Protein AF-A0A2N3LMP1-F1 (afdb_monomer)

pLDDT: mean 89.54, std 11.07, range [36.62, 98.0]

Solvent-accessible surface area (backbone atoms only — not comparable to full-atom values): 15960 Å² total; per-residue (Å²): 103,38,32,42,33,46,34,29,34,50,56,97,95,40,80,46,71,27,18,39,37,36,46,94,50,18,28,69,43,77,39,75,67,82,78,96,63,97,54,54,73,45,80,32,73,68,29,37,31,29,43,21,30,42,24,36,42,81,71,81,78,62,88,49,69,68,57,33,52,51,48,45,40,73,64,25,45,65,69,29,34,46,30,37,38,36,51,41,75,49,90,50,81,86,44,50,65,60,43,50,51,52,50,57,59,71,42,60,56,25,58,40,26,34,32,63,29,40,31,33,46,53,90,67,69,40,45,65,54,41,41,50,27,50,77,68,39,31,31,37,36,38,30,37,57,87,62,63,64,66,63,71,72,47,66,56,72,56,42,49,59,36,24,63,95,44,52,43,28,39,29,50,41,77,90,72,72,71,81,62,44,62,61,46,36,53,50,51,41,53,54,33,56,74,71,67,46,57,62,49,69,58,66,79,66,67,70,38,70,59,54,65,77,56,34,29,39,39,22,46,34,66,84,47,68,35,87,49,75,73,31,61,39,30,32,24,31,25,56,54,72,88,69,88,55,92,83,75,77,91,44,83,92,75,47,53,51,41,35,22,31,50,81,65,37,79,36,26,47,55,89,46,71,62,85,44,72,41,67,21,51,78,60,76,37,90,55,39,48,82,64,130

Nearest PDB structures (foldseek):
  4tqt-assembly1_D  TM=6.378E-01  e=4.505E-13  Brucella suis 1330
  1k1d-assembly2_F  TM=6.286E-01  e=1.676E-11  Geobacillus stearothermophilus
  3sfw-assembly1_A  TM=6.004E-01  e=5.912E-12  Brevibacillus agri
  1yny-assembly2_B  TM=5.980E-01  e=1.160E-11  Bacillus sp. AR9
  4kqn-assembly1_A  TM=6.217E-01  e=1.999E-09  Bacillus sp. AR9

Organism: NCBI:txid1707093

Mean predicted aligned error: 5.92 Å

Foldseek 3Di:
DAKEAQAQEAAPLDTDTWMFDDDQLFGADIGNDDPDDPHHYDYQNQWYKFFQFEFEDADDADPDPVSNLVCCLVLGLQLRHQEYEYEFEDEAPVCVVVSVVVVQVSQQFPQHAYAYAYEYELLRLDLVVLLVCLVVLHQAYEYEDDDQVSVVPDPVLSNVVSCPPAAREYEYDYDDDDPVVVVNLVSVCVSCVVSVHHYDSHHGDGSDGDHVVVCQQSQVPPQGRDDDGGHRDWIWIFGDPPCPDPDDGDDSVPTFTQFTAHSNDTQDGRSDGPRGTSNYYHDRRNHGNPDD

Structure (mmCIF, N/CA/C/O backbone):
data_AF-A0A2N3LMP1-F1
#
_entry.id   AF-A0A2N3LMP1-F1
#
loop_
_atom_site.group_PDB
_atom_site.id
_atom_site.type_symbol
_atom_site.label_atom_id
_atom_site.label_alt_id
_atom_site.label_comp_id
_atom_site.label_asym_id
_atom_site.label_entity_id
_atom_site.label_seq_id
_atom_site.pdbx_PDB_ins_code
_atom_site.Cartn_x
_atom_site.Cartn_y
_atom_site.Cartn_z
_atom_site.occupancy
_atom_site.B_iso_or_equiv
_atom_site.auth_seq_id
_atom_site.auth_comp_id
_atom_site.auth_asym_id
_atom_site.auth_atom_id
_atom_site.pdbx_PDB_model_num
ATOM 1 N N . MET A 1 1 ? 14.232 -14.628 -20.908 1.00 89.12 1 MET A N 1
ATOM 2 C CA . MET A 1 1 ? 15.070 -13.866 -19.955 1.00 89.12 1 MET A CA 1
ATOM 3 C C . MET A 1 1 ? 15.624 -12.651 -20.663 1.00 89.12 1 MET A C 1
ATOM 5 O O . MET A 1 1 ? 15.936 -12.758 -21.844 1.00 89.12 1 MET A O 1
ATOM 9 N N . TYR A 1 2 ? 15.761 -11.534 -19.961 1.00 92.75 2 TYR A N 1
ATOM 10 C CA . TYR A 1 2 ? 16.409 -10.328 -20.475 1.00 92.75 2 TYR A CA 1
ATOM 11 C C . TYR A 1 2 ? 17.164 -9.625 -19.347 1.00 92.75 2 TYR A C 1
ATOM 13 O O . TYR A 1 2 ? 16.915 -9.893 -18.170 1.00 92.75 2 TYR A O 1
ATOM 21 N N . ILE A 1 3 ? 18.106 -8.760 -19.707 1.00 93.06 3 ILE A N 1
ATOM 22 C CA . ILE A 1 3 ? 18.902 -7.976 -18.765 1.00 93.06 3 ILE A CA 1
ATOM 23 C C . ILE A 1 3 ? 18.507 -6.510 -18.898 1.00 93.06 3 ILE A C 1
ATOM 25 O O . ILE A 1 3 ? 18.468 -5.967 -20.001 1.00 93.06 3 ILE A O 1
ATOM 29 N N . ILE A 1 4 ? 18.253 -5.873 -17.764 1.00 94.31 4 ILE A N 1
ATOM 30 C CA . ILE A 1 4 ? 18.224 -4.423 -17.628 1.00 94.31 4 ILE A CA 1
ATOM 31 C C . ILE A 1 4 ? 19.632 -3.986 -17.231 1.00 94.31 4 ILE A C 1
ATOM 33 O O . ILE A 1 4 ? 20.140 -4.424 -16.203 1.00 94.31 4 ILE A O 1
ATOM 37 N N . GLU A 1 5 ? 20.276 -3.163 -18.044 1.00 93.62 5 GLU A N 1
ATOM 38 C CA . GLU A 1 5 ? 21.631 -2.669 -17.815 1.00 93.62 5 GLU A CA 1
ATOM 39 C C . GLU A 1 5 ? 21.617 -1.206 -17.392 1.00 93.62 5 GLU A C 1
ATOM 41 O O . GLU A 1 5 ? 20.805 -0.421 -17.886 1.00 93.62 5 GLU A O 1
ATOM 46 N N . LYS A 1 6 ? 22.564 -0.844 -16.517 1.00 92.06 6 LYS A N 1
ATOM 47 C CA . LYS A 1 6 ? 22.774 0.535 -16.047 1.00 92.06 6 LYS A CA 1
ATOM 48 C C . LYS A 1 6 ? 21.491 1.183 -15.505 1.00 92.06 6 LYS A C 1
ATOM 50 O O . LYS A 1 6 ? 21.249 2.363 -15.730 1.00 92.06 6 LYS A O 1
ATOM 55 N N . ALA A 1 7 ? 20.663 0.412 -14.804 1.00 92.69 7 ALA A N 1
ATOM 56 C CA . ALA A 1 7 ? 19.479 0.939 -14.141 1.00 92.69 7 ALA A CA 1
ATOM 57 C C . ALA A 1 7 ? 19.912 1.787 -12.943 1.00 92.69 7 ALA A C 1
ATOM 59 O O . ALA A 1 7 ? 20.515 1.249 -12.013 1.00 92.69 7 ALA A O 1
ATOM 60 N N . ASN A 1 8 ? 19.607 3.086 -12.963 1.00 92.62 8 ASN A N 1
ATOM 61 C CA . ASN A 1 8 ? 19.789 3.973 -11.814 1.00 92.62 8 ASN A CA 1
ATOM 62 C C . ASN A 1 8 ? 18.583 3.800 -10.886 1.00 92.62 8 ASN A C 1
ATOM 64 O O . ASN A 1 8 ? 17.532 4.386 -11.129 1.00 92.62 8 ASN A O 1
ATOM 68 N N . ILE A 1 9 ? 18.689 2.922 -9.890 1.00 90.88 9 ILE A N 1
ATOM 69 C CA . ILE A 1 9 ? 17.582 2.619 -8.981 1.00 90.88 9 ILE A CA 1
ATOM 70 C C . ILE A 1 9 ? 17.571 3.638 -7.848 1.00 90.88 9 ILE A C 1
ATOM 72 O O . ILE A 1 9 ? 18.555 3.741 -7.122 1.00 90.88 9 ILE A O 1
ATOM 76 N N . GLU A 1 10 ? 16.447 4.325 -7.674 1.00 87.44 10 GLU A N 1
ATOM 77 C CA . GLU A 1 10 ? 16.175 5.208 -6.541 1.00 87.44 10 GLU A CA 1
ATOM 78 C C . GLU A 1 10 ? 15.258 4.479 -5.548 1.00 87.44 10 GLU A C 1
ATOM 80 O O . GLU A 1 10 ? 14.113 4.130 -5.865 1.00 87.44 10 GLU A O 1
ATOM 85 N N . MET A 1 11 ? 15.754 4.225 -4.337 1.00 77.62 11 MET A N 1
ATOM 86 C CA . MET A 1 11 ? 14.966 3.620 -3.261 1.00 77.62 11 MET A CA 1
ATOM 87 C C . MET A 1 11 ? 15.421 4.148 -1.899 1.00 77.62 11 MET A C 1
ATOM 89 O O . MET A 1 11 ? 16.610 4.161 -1.605 1.00 77.62 11 MET A O 1
ATOM 93 N N . GLU A 1 12 ? 14.472 4.569 -1.056 1.00 73.31 12 GLU A N 1
ATOM 94 C CA . GLU A 1 12 ? 14.752 5.138 0.278 1.00 73.31 12 GLU A CA 1
ATOM 95 C C . GLU A 1 12 ? 15.774 6.301 0.255 1.00 73.31 12 GLU A C 1
ATOM 97 O O . GLU A 1 12 ? 16.589 6.432 1.164 1.00 73.31 12 GLU A O 1
ATOM 102 N N . ASN A 1 13 ? 15.703 7.166 -0.767 1.00 71.81 13 ASN A N 1
ATOM 103 C CA . ASN A 1 13 ? 16.619 8.294 -1.007 1.00 71.81 13 ASN A CA 1
ATOM 104 C C . ASN A 1 13 ? 18.078 7.880 -1.286 1.00 71.81 13 ASN A C 1
ATOM 106 O O . ASN A 1 13 ? 19.005 8.653 -1.034 1.00 71.81 13 ASN A O 1
ATOM 110 N N . MET A 1 14 ? 18.293 6.648 -1.752 1.00 77.75 14 MET A N 1
ATOM 111 C CA . MET A 1 14 ? 19.583 6.169 -2.236 1.00 77.75 14 MET A CA 1
ATOM 112 C C . MET A 1 14 ? 19.492 5.860 -3.730 1.00 77.75 14 MET A C 1
ATOM 114 O O . MET A 1 14 ? 18.661 5.047 -4.145 1.00 77.75 14 MET A O 1
ATOM 118 N N . GLU A 1 15 ? 20.398 6.452 -4.509 1.00 83.44 15 GLU A N 1
ATOM 119 C CA . GLU A 1 15 ? 20.587 6.146 -5.927 1.00 83.44 15 GLU A CA 1
ATOM 120 C C . GLU A 1 15 ? 21.687 5.080 -6.067 1.00 83.44 15 GLU A C 1
ATOM 122 O O . GLU A 1 15 ? 22.814 5.257 -5.594 1.00 83.44 15 GLU A O 1
ATOM 127 N N . LYS A 1 16 ? 21.380 3.953 -6.716 1.00 89.81 16 LYS A N 1
ATOM 128 C CA . LYS A 1 16 ? 22.368 2.919 -7.052 1.00 89.81 16 LYS A CA 1
ATOM 129 C C . LYS A 1 16 ? 22.230 2.492 -8.504 1.00 89.81 16 LYS A C 1
ATOM 131 O O . LYS A 1 16 ? 21.200 1.954 -8.906 1.00 89.81 16 LYS A O 1
ATOM 136 N N . THR A 1 17 ? 23.308 2.622 -9.270 1.00 92.62 17 THR A N 1
ATOM 137 C CA . THR A 1 17 ? 23.379 2.058 -10.620 1.00 92.62 17 THR A CA 1
ATOM 138 C C . THR A 1 17 ? 23.712 0.569 -10.561 1.00 92.62 17 THR A C 1
ATOM 140 O O . THR A 1 17 ? 24.700 0.162 -9.951 1.00 92.62 17 THR A O 1
ATOM 143 N N . THR A 1 18 ? 22.895 -0.268 -11.196 1.00 94.12 18 THR A N 1
ATOM 144 C CA . THR A 1 18 ? 23.110 -1.720 -11.235 1.00 94.12 18 THR A CA 1
ATOM 145 C C . THR A 1 18 ? 22.533 -2.350 -12.504 1.00 94.12 18 THR A C 1
ATOM 147 O O . THR A 1 18 ? 21.918 -1.679 -13.332 1.00 94.12 18 THR A O 1
ATOM 150 N N . SER A 1 19 ? 22.740 -3.652 -12.677 1.00 94.06 19 SER A N 1
ATOM 151 C CA . SER A 1 19 ? 22.130 -4.460 -13.729 1.00 94.06 19 SER A CA 1
ATOM 152 C C . SER A 1 19 ? 21.226 -5.531 -13.116 1.00 94.06 19 SER A C 1
ATOM 154 O O . SER A 1 19 ? 21.561 -6.159 -12.109 1.00 94.06 19 SER A O 1
ATOM 156 N N . ILE A 1 20 ? 20.081 -5.781 -13.749 1.00 94.62 20 ILE A N 1
ATOM 157 C CA . ILE A 1 20 ? 19.034 -6.679 -13.252 1.00 94.62 20 ILE A CA 1
ATOM 158 C C . ILE A 1 20 ? 18.753 -7.757 -14.300 1.00 94.62 20 ILE A C 1
ATOM 160 O O . ILE A 1 20 ? 18.409 -7.450 -15.439 1.00 94.62 20 ILE A O 1
ATOM 164 N N . LEU A 1 21 ? 18.873 -9.031 -13.926 1.00 94.31 21 LEU A N 1
ATOM 165 C CA . LEU A 1 21 ? 18.477 -10.157 -14.774 1.00 94.31 21 LEU A CA 1
ATOM 166 C C . LEU A 1 21 ? 17.036 -10.554 -14.457 1.00 94.31 21 LEU A C 1
ATOM 168 O O . LEU A 1 21 ? 16.730 -10.928 -13.323 1.00 94.31 21 LEU A O 1
ATOM 172 N N . ILE A 1 22 ? 16.173 -10.524 -15.470 1.00 93.69 22 ILE A N 1
ATOM 173 C CA . ILE A 1 22 ? 14.754 -10.854 -15.351 1.00 93.69 22 ILE A CA 1
ATOM 174 C C . ILE A 1 22 ? 14.465 -12.226 -15.963 1.00 93.69 22 ILE A C 1
ATOM 176 O O . ILE A 1 22 ? 14.835 -12.525 -17.109 1.00 93.69 22 ILE A O 1
ATOM 180 N N . LYS A 1 23 ? 13.758 -13.058 -15.197 1.00 92.56 23 LYS A N 1
ATOM 181 C CA . LYS A 1 23 ? 13.270 -14.381 -15.597 1.00 92.56 23 LYS A CA 1
ATOM 182 C C . LYS A 1 23 ? 11.821 -14.529 -15.139 1.00 92.56 23 LYS A C 1
ATOM 184 O O . LYS A 1 23 ? 11.545 -14.312 -13.968 1.00 92.56 23 LYS A O 1
ATOM 189 N N . ASP A 1 24 ? 10.922 -14.902 -16.049 1.00 90.56 24 ASP A N 1
ATOM 190 C CA . ASP A 1 24 ? 9.514 -15.212 -15.746 1.00 90.56 24 ASP A CA 1
ATOM 191 C C . ASP A 1 24 ? 8.819 -14.112 -14.914 1.00 90.56 24 ASP A C 1
ATOM 193 O O . ASP A 1 24 ? 8.231 -14.376 -13.869 1.00 90.56 24 ASP A O 1
ATOM 197 N N . ASN A 1 25 ? 8.957 -12.853 -15.357 1.00 89.69 25 ASN A N 1
ATOM 198 C CA . ASN A 1 25 ? 8.469 -11.639 -14.680 1.00 89.69 25 ASN A CA 1
ATOM 199 C C . ASN A 1 25 ? 8.990 -11.425 -13.249 1.00 89.69 25 ASN A C 1
ATOM 201 O O . ASN A 1 25 ? 8.406 -10.664 -12.480 1.00 89.69 25 ASN A O 1
ATOM 205 N N . LYS A 1 26 ? 10.113 -12.048 -12.886 1.00 92.56 26 LYS A N 1
ATOM 206 C CA . LYS A 1 26 ? 10.754 -11.881 -11.582 1.00 92.56 26 LYS A CA 1
ATOM 207 C C . LYS A 1 26 ? 12.203 -11.453 -11.708 1.00 92.56 26 LYS A C 1
ATOM 209 O O . LYS A 1 26 ? 12.903 -11.810 -12.662 1.00 92.56 26 LYS A O 1
ATOM 214 N N . ILE A 1 27 ? 12.666 -10.724 -10.701 1.00 93.50 27 ILE A N 1
ATOM 215 C CA . ILE A 1 27 ? 14.075 -10.378 -10.550 1.00 93.50 27 ILE A CA 1
ATOM 216 C C . ILE A 1 27 ? 14.833 -11.636 -10.137 1.00 93.50 27 ILE A C 1
ATOM 218 O O . ILE A 1 27 ? 14.702 -12.122 -9.019 1.00 93.50 27 ILE A O 1
ATOM 222 N N . TYR A 1 28 ? 15.633 -12.184 -11.046 1.00 93.69 28 TYR A N 1
ATOM 223 C CA . TYR A 1 28 ? 16.412 -13.391 -10.786 1.00 93.69 28 TYR A CA 1
ATOM 224 C C . TYR A 1 28 ? 17.746 -13.075 -10.104 1.00 93.69 28 TYR A C 1
ATOM 226 O O . TYR A 1 28 ? 18.210 -13.827 -9.252 1.00 93.69 28 TYR A O 1
ATOM 234 N N . SER A 1 29 ? 18.391 -11.969 -10.484 1.00 92.94 29 SER A N 1
ATOM 235 C CA . SER A 1 29 ? 19.674 -11.554 -9.913 1.00 92.94 29 SER A CA 1
ATOM 236 C C . SER A 1 29 ? 19.912 -10.061 -10.130 1.00 92.94 29 SER A C 1
ATOM 238 O O . SER A 1 29 ? 19.498 -9.516 -11.153 1.00 92.94 29 SER A O 1
ATOM 240 N N . ILE A 1 30 ? 20.615 -9.430 -9.188 1.00 93.00 30 ILE A N 1
ATOM 241 C CA . ILE A 1 30 ? 21.076 -8.040 -9.257 1.00 93.00 30 ILE A CA 1
ATOM 242 C C . ILE A 1 30 ? 22.598 -8.053 -9.116 1.00 93.00 30 ILE A C 1
ATOM 244 O O . ILE A 1 30 ? 23.122 -8.655 -8.177 1.00 93.00 30 ILE A O 1
ATOM 248 N N . LYS A 1 31 ? 23.304 -7.436 -10.065 1.00 92.31 31 LYS A N 1
ATOM 249 C CA . LYS A 1 31 ? 24.772 -7.343 -10.109 1.00 92.31 31 LYS A CA 1
ATOM 250 C C . LYS A 1 31 ? 25.172 -6.039 -10.775 1.00 92.31 31 LYS A C 1
ATOM 252 O O . LYS A 1 31 ? 24.441 -5.553 -11.625 1.00 92.31 31 LYS A O 1
ATOM 257 N N . ASP A 1 32 ? 26.361 -5.520 -10.493 1.00 90.12 32 ASP A N 1
ATOM 258 C CA . ASP A 1 32 ? 26.830 -4.291 -11.150 1.00 90.12 32 ASP A CA 1
ATOM 259 C C . ASP A 1 32 ? 26.912 -4.461 -12.677 1.00 90.12 32 ASP A C 1
ATOM 261 O O . ASP A 1 32 ? 26.509 -3.580 -13.436 1.00 90.12 32 ASP A O 1
ATOM 265 N N . SER A 1 33 ? 27.324 -5.646 -13.142 1.00 88.19 33 SER A N 1
ATOM 266 C CA . SER A 1 33 ? 27.271 -6.027 -14.555 1.00 88.19 33 SER A CA 1
ATOM 267 C C . SER A 1 33 ? 27.128 -7.541 -14.754 1.00 88.19 33 SER A C 1
ATOM 269 O O . SER A 1 33 ? 27.440 -8.346 -13.870 1.00 88.19 33 SER A O 1
ATOM 271 N N . PHE A 1 34 ? 26.660 -7.943 -15.941 1.00 86.81 34 PHE A N 1
ATOM 272 C CA . PHE A 1 34 ? 26.610 -9.340 -16.378 1.00 86.81 34 PHE A CA 1
ATOM 273 C C . PHE A 1 34 ? 27.559 -9.573 -17.563 1.00 86.81 34 PHE A C 1
ATOM 275 O O . PHE A 1 34 ? 27.367 -9.035 -18.660 1.00 86.81 34 PHE A O 1
ATOM 282 N N . MET A 1 35 ? 28.565 -10.429 -17.358 1.00 81.38 35 MET A N 1
ATOM 283 C CA . MET A 1 35 ? 29.501 -10.857 -18.404 1.00 81.38 35 MET A CA 1
ATOM 284 C C . MET A 1 35 ? 28.802 -11.716 -19.472 1.00 81.38 35 MET A C 1
ATOM 286 O O . MET A 1 35 ? 27.852 -12.428 -19.158 1.00 81.38 35 MET A O 1
ATOM 290 N N . ARG A 1 36 ? 29.283 -11.614 -20.724 1.00 64.44 36 ARG A N 1
ATOM 291 C CA . ARG A 1 36 ? 28.979 -12.444 -21.918 1.00 64.44 36 ARG A CA 1
ATOM 292 C C . ARG A 1 36 ? 27.829 -13.454 -21.758 1.00 64.44 36 ARG A C 1
ATOM 294 O O . ARG A 1 36 ? 28.056 -14.649 -21.622 1.00 64.44 36 ARG A O 1
ATOM 301 N N . ASN A 1 37 ? 26.602 -12.955 -21.873 1.00 63.34 37 ASN A N 1
ATOM 302 C CA . ASN A 1 37 ? 25.396 -13.768 -22.004 1.00 63.34 37 ASN A CA 1
ATOM 303 C C . ASN A 1 37 ? 24.625 -13.314 -23.250 1.00 63.34 37 ASN A C 1
ATOM 305 O O . ASN A 1 37 ? 24.422 -12.109 -23.412 1.00 63.34 37 ASN A O 1
ATOM 309 N N . ASN A 1 38 ? 24.150 -14.263 -24.067 1.00 78.75 38 ASN A N 1
ATOM 310 C CA . ASN A 1 38 ? 23.339 -14.047 -25.282 1.00 78.75 38 ASN A CA 1
ATOM 311 C C . ASN A 1 38 ? 21.894 -13.579 -24.985 1.00 78.75 38 ASN A C 1
ATOM 313 O O . ASN A 1 38 ? 20.980 -13.826 -25.768 1.00 78.75 38 ASN A O 1
ATOM 317 N N . TYR A 1 39 ? 21.651 -12.956 -23.830 1.00 87.56 39 TYR A N 1
ATOM 318 C CA . TYR A 1 39 ? 20.330 -12.444 -23.473 1.00 87.56 39 TYR A CA 1
ATOM 319 C C . TYR A 1 39 ? 20.099 -11.068 -24.094 1.00 87.56 39 TYR A C 1
ATOM 321 O O . TYR A 1 39 ? 21.035 -10.283 -24.234 1.00 87.56 39 TYR A O 1
ATOM 329 N N . VAL A 1 40 ? 18.837 -10.767 -24.409 1.00 90.38 40 VAL A N 1
ATOM 330 C CA . VAL A 1 40 ? 18.404 -9.424 -24.816 1.00 90.38 40 VAL A CA 1
ATOM 331 C C . VAL A 1 40 ? 18.731 -8.433 -23.699 1.00 90.38 40 VAL A C 1
ATOM 333 O O . VAL A 1 40 ? 18.490 -8.727 -22.524 1.00 90.38 40 VAL A O 1
ATOM 336 N N . ARG A 1 41 ? 19.289 -7.277 -24.065 1.00 91.06 41 ARG A N 1
ATOM 337 C CA . ARG A 1 41 ? 19.723 -6.226 -23.138 1.00 91.06 41 ARG A CA 1
ATOM 338 C C . ARG A 1 41 ? 18.938 -4.948 -23.394 1.00 91.06 41 ARG A C 1
ATOM 340 O O . ARG A 1 41 ? 18.743 -4.563 -24.543 1.00 91.06 41 ARG A O 1
ATOM 347 N N . MET A 1 42 ? 18.515 -4.299 -22.320 1.00 92.50 42 MET A N 1
ATOM 348 C CA . MET A 1 42 ? 17.874 -2.991 -22.334 1.00 92.50 42 MET A CA 1
ATOM 349 C C . MET A 1 42 ? 18.716 -2.045 -21.483 1.00 92.50 42 MET A C 1
ATOM 351 O O . MET A 1 42 ? 18.882 -2.288 -20.292 1.00 92.50 42 MET A O 1
ATOM 355 N N . ASN A 1 43 ? 19.244 -0.984 -22.086 1.00 93.25 43 ASN A N 1
ATOM 356 C CA . ASN A 1 43 ? 20.029 0.025 -21.379 1.00 93.25 43 ASN A CA 1
ATOM 357 C C . ASN A 1 43 ? 19.106 1.124 -20.835 1.00 93.25 43 ASN A C 1
ATOM 359 O O . ASN A 1 43 ? 18.353 1.716 -21.605 1.00 93.25 43 ASN A O 1
ATOM 363 N N . LEU A 1 44 ? 19.183 1.393 -19.529 1.00 94.38 44 LEU A N 1
ATOM 364 C CA . LEU A 1 44 ? 18.389 2.413 -18.842 1.00 94.38 44 LEU A CA 1
ATOM 365 C C . LEU A 1 44 ? 19.235 3.541 -18.227 1.00 94.38 44 LEU A C 1
ATOM 367 O O . LEU A 1 44 ? 18.785 4.189 -17.286 1.00 94.38 44 LEU A O 1
ATOM 371 N N . SER A 1 45 ? 20.433 3.806 -18.764 1.00 92.25 45 SER A N 1
ATOM 372 C CA . SER A 1 45 ? 21.335 4.853 -18.253 1.00 92.25 45 SER A CA 1
ATOM 373 C C . SER A 1 45 ? 20.700 6.244 -18.170 1.00 92.25 45 SER A C 1
ATOM 375 O O . SER A 1 45 ? 21.031 7.000 -17.258 1.00 92.25 45 SER A O 1
ATOM 377 N N . GLU A 1 46 ? 19.766 6.543 -19.075 1.00 91.56 46 GLU A N 1
ATOM 378 C CA . GLU A 1 46 ? 19.068 7.835 -19.187 1.00 91.56 46 GLU A CA 1
ATOM 379 C C . GLU A 1 46 ? 17.822 7.947 -18.294 1.00 91.56 46 GLU A C 1
ATOM 381 O O . GLU A 1 46 ? 17.098 8.942 -18.344 1.00 91.56 46 GLU A O 1
ATOM 386 N N . TYR A 1 47 ? 17.540 6.924 -17.485 1.00 92.69 47 TYR A N 1
ATOM 387 C CA . TYR A 1 47 ? 16.343 6.871 -16.656 1.00 92.69 47 TYR A CA 1
ATOM 388 C C . TYR A 1 47 ? 16.682 6.682 -15.182 1.00 92.69 47 TYR A C 1
ATOM 390 O O . TYR A 1 47 ? 17.669 6.036 -14.822 1.00 92.69 47 TYR A O 1
ATOM 398 N N . ILE A 1 48 ? 15.808 7.212 -14.333 1.00 92.75 48 ILE A N 1
ATOM 399 C CA . ILE A 1 48 ? 15.719 6.854 -12.919 1.00 92.75 48 ILE A CA 1
ATOM 400 C C . ILE A 1 48 ? 14.637 5.784 -12.793 1.00 92.75 48 ILE A C 1
ATOM 402 O O . ILE A 1 48 ? 13.504 5.975 -13.238 1.00 92.75 48 ILE A O 1
ATOM 406 N N . MET A 1 49 ? 14.994 4.646 -12.212 1.00 94.06 49 MET A N 1
ATOM 407 C CA . MET A 1 49 ? 14.100 3.526 -11.961 1.00 94.06 49 MET A CA 1
ATOM 408 C C . MET A 1 49 ? 13.626 3.555 -10.510 1.00 94.06 49 MET A C 1
ATOM 410 O O . MET A 1 49 ? 14.438 3.546 -9.590 1.00 94.06 49 MET A O 1
ATOM 414 N N . THR A 1 50 ? 12.315 3.496 -10.296 1.00 93.75 50 THR A N 1
ATOM 415 C CA . THR A 1 50 ? 11.725 3.287 -8.963 1.00 93.75 50 THR A CA 1
ATOM 416 C C . THR A 1 50 ? 10.824 2.059 -8.993 1.00 93.75 50 THR A C 1
ATOM 418 O O . THR A 1 50 ? 10.319 1.710 -10.061 1.00 93.75 50 THR A O 1
ATOM 421 N N . PRO A 1 51 ? 10.528 1.414 -7.855 1.00 94.00 51 PRO A N 1
ATOM 422 C CA . PRO A 1 51 ? 9.364 0.537 -7.778 1.00 94.00 51 PRO A CA 1
ATOM 423 C C . PRO A 1 51 ? 8.088 1.294 -8.193 1.00 94.00 51 PRO A C 1
ATOM 425 O O . PRO A 1 51 ? 8.018 2.518 -8.044 1.00 94.00 51 PRO A O 1
ATOM 428 N N . THR A 1 52 ? 7.062 0.591 -8.684 1.00 94.88 52 THR A N 1
ATOM 429 C CA . THR A 1 52 ? 5.739 1.219 -8.868 1.00 94.88 52 THR A CA 1
ATOM 430 C C . THR A 1 52 ? 5.203 1.727 -7.534 1.00 94.88 52 THR A C 1
ATOM 432 O O . THR A 1 52 ? 5.334 1.042 -6.513 1.00 94.88 52 THR A O 1
ATOM 435 N N . HIS A 1 53 ? 4.527 2.872 -7.548 1.00 95.31 53 HIS A N 1
ATOM 436 C CA . HIS A 1 53 ? 4.018 3.481 -6.325 1.00 95.31 53 HIS A CA 1
ATOM 437 C C . HIS A 1 53 ? 2.847 2.704 -5.737 1.00 95.31 53 HIS A C 1
ATOM 439 O O . HIS A 1 53 ? 2.038 2.106 -6.456 1.00 95.31 53 HIS A O 1
ATOM 445 N N . VAL A 1 54 ? 2.751 2.776 -4.411 1.00 96.31 54 VAL A N 1
ATOM 446 C CA . VAL A 1 54 ? 1.577 2.372 -3.640 1.00 96.31 54 VAL A CA 1
ATOM 447 C C . VAL A 1 54 ? 0.939 3.641 -3.088 1.00 96.31 54 VAL A C 1
ATOM 449 O O . VAL A 1 54 ? 1.609 4.378 -2.368 1.00 96.31 54 VAL A O 1
ATOM 452 N N . MET A 1 55 ? -0.325 3.912 -3.410 1.00 96.94 55 MET A N 1
ATOM 453 C CA . MET A 1 55 ? -1.025 5.123 -2.954 1.00 96.94 55 MET A CA 1
ATOM 454 C C . MET A 1 55 ? -2.251 4.793 -2.106 1.00 96.94 55 MET A C 1
ATOM 456 O O . MET A 1 55 ? -2.868 3.745 -2.278 1.00 96.94 55 MET A O 1
ATOM 460 N N . LEU A 1 56 ? -2.623 5.702 -1.206 1.00 96.81 56 LEU A N 1
ATOM 461 C CA . LEU A 1 56 ? -3.894 5.637 -0.486 1.00 96.81 56 LEU A CA 1
ATOM 462 C C . LEU A 1 56 ? -4.995 6.330 -1.289 1.00 96.81 56 LEU A C 1
ATOM 464 O O . LEU A 1 56 ? -4.801 7.445 -1.769 1.00 96.81 56 LEU A O 1
ATOM 468 N N . ASP A 1 57 ? -6.157 5.696 -1.370 1.00 95.75 57 ASP A N 1
ATOM 469 C CA . ASP A 1 57 ? -7.385 6.307 -1.857 1.00 95.75 57 ASP A CA 1
ATOM 470 C C . ASP A 1 57 ? -8.549 5.913 -0.947 1.00 95.75 57 ASP A C 1
ATOM 472 O O . ASP A 1 57 ? -8.940 4.749 -0.897 1.00 95.75 57 ASP A O 1
ATOM 476 N N . LEU A 1 58 ? -9.092 6.869 -0.199 1.00 93.00 58 LEU A N 1
ATOM 477 C CA . LEU A 1 58 ? -10.271 6.664 0.644 1.00 93.00 58 LEU A CA 1
ATOM 478 C C . LEU A 1 58 ? -11.562 7.088 -0.069 1.00 93.00 58 LEU A C 1
ATOM 480 O O . LEU A 1 58 ? -12.644 6.992 0.516 1.00 93.00 58 LEU A O 1
ATOM 484 N N . THR A 1 59 ? -11.465 7.519 -1.329 1.00 90.62 59 THR A N 1
ATOM 485 C CA . THR A 1 59 ? -12.614 7.903 -2.149 1.00 90.62 59 THR A CA 1
ATOM 486 C C . THR A 1 59 ? -13.394 6.665 -2.596 1.00 90.62 59 THR A C 1
ATOM 488 O O . THR A 1 59 ? -12.838 5.594 -2.876 1.00 90.62 59 THR A O 1
ATOM 491 N N . SER A 1 60 ? -14.716 6.812 -2.694 1.00 87.25 60 SER A N 1
ATOM 492 C CA . SER A 1 60 ? -15.571 5.828 -3.355 1.00 87.25 60 SER A CA 1
ATOM 493 C C . SER A 1 60 ? -15.237 5.747 -4.843 1.00 87.25 60 SER A C 1
ATOM 495 O O . SER A 1 60 ? -15.087 6.769 -5.510 1.00 87.25 60 SER A O 1
ATOM 497 N N . LEU A 1 61 ? -15.151 4.527 -5.370 1.00 88.56 61 LEU A N 1
ATOM 498 C CA . LEU A 1 61 ? -14.899 4.323 -6.793 1.00 88.56 61 LEU A CA 1
ATOM 499 C C . LEU A 1 61 ? -16.131 4.730 -7.617 1.00 88.56 61 LEU A C 1
ATOM 501 O O . LEU A 1 61 ? -17.255 4.435 -7.193 1.00 88.56 61 LEU A O 1
ATOM 505 N N . PRO A 1 62 ? -15.940 5.342 -8.799 1.00 89.75 62 PRO A N 1
ATOM 506 C CA . PRO A 1 62 ? -17.032 5.580 -9.734 1.00 89.75 62 PRO A CA 1
ATOM 507 C C . PRO A 1 62 ? -17.718 4.274 -10.141 1.00 89.75 62 PRO A C 1
ATOM 509 O O . PRO A 1 62 ? -17.073 3.231 -10.261 1.00 89.75 62 PRO A O 1
ATOM 512 N N . SER A 1 63 ? -19.031 4.340 -10.364 1.00 85.12 63 SER A N 1
ATOM 513 C CA . SER A 1 63 ? -19.831 3.165 -10.741 1.00 85.12 63 SER A CA 1
ATOM 514 C C . SER A 1 63 ? -19.776 2.887 -12.244 1.00 85.12 63 SER A C 1
ATOM 516 O O . SER A 1 63 ? -19.845 1.734 -12.668 1.00 85.12 63 SER A O 1
ATOM 518 N N . GLU A 1 64 ? -19.636 3.936 -13.056 1.00 91.62 64 GLU A N 1
ATOM 519 C CA . GLU A 1 64 ? -19.607 3.830 -14.511 1.00 91.62 64 GLU A CA 1
ATOM 520 C C . GLU A 1 64 ? -18.199 3.541 -15.037 1.00 91.62 64 GLU A C 1
ATOM 522 O O . GLU A 1 64 ? -17.204 4.102 -14.576 1.00 91.62 64 GLU A O 1
ATOM 527 N N . PHE A 1 65 ? -18.102 2.690 -16.063 1.00 90.56 65 PHE A N 1
ATOM 528 C CA . PHE A 1 65 ? -16.813 2.249 -16.601 1.00 90.56 65 PHE A CA 1
ATOM 529 C C . PHE A 1 65 ? -15.951 3.397 -17.148 1.00 90.56 65 PHE A C 1
ATOM 531 O O . PHE A 1 65 ? -14.745 3.417 -16.915 1.00 90.56 65 PHE A O 1
ATOM 538 N N . GLN A 1 66 ? -16.541 4.356 -17.872 1.00 93.12 66 GLN A N 1
ATOM 539 C CA . GLN A 1 66 ? -15.778 5.473 -18.450 1.00 93.12 66 GLN A CA 1
ATOM 540 C C . GLN A 1 66 ? -15.244 6.413 -17.367 1.00 93.12 66 GLN A C 1
ATOM 542 O O . GLN A 1 66 ? -14.083 6.822 -17.422 1.00 93.12 66 GLN A O 1
ATOM 547 N N . GLU A 1 67 ? -16.055 6.693 -16.347 1.00 94.19 67 GLU A N 1
ATOM 548 C CA . GLU A 1 67 ? -15.633 7.474 -15.186 1.00 94.19 67 GLU A CA 1
ATOM 549 C C . GLU A 1 67 ? -14.543 6.750 -14.401 1.00 94.19 67 GLU A C 1
ATOM 551 O O . GLU A 1 67 ? -13.534 7.356 -14.056 1.00 94.19 67 GLU A O 1
ATOM 556 N N . MET A 1 68 ? -14.692 5.440 -14.187 1.00 93.44 68 MET A N 1
ATOM 557 C CA . MET A 1 68 ? -13.685 4.607 -13.535 1.00 93.44 68 MET A CA 1
ATOM 558 C C . MET A 1 68 ? -12.372 4.612 -14.326 1.00 93.44 68 MET A C 1
ATOM 560 O O . MET A 1 68 ? -11.302 4.831 -13.757 1.00 93.44 68 MET A O 1
ATOM 564 N N . LYS A 1 69 ? -12.431 4.432 -15.650 1.00 95.06 69 LYS A N 1
ATOM 565 C CA . LYS A 1 69 ? -11.255 4.483 -16.525 1.00 95.06 69 LYS A CA 1
ATOM 566 C C . LYS A 1 69 ? -10.539 5.824 -16.409 1.00 95.06 69 LYS A C 1
ATOM 568 O O . LYS A 1 69 ? -9.324 5.845 -16.199 1.00 95.06 69 LYS A O 1
ATOM 573 N N . LYS A 1 70 ? -11.279 6.930 -16.512 1.00 95.56 70 LYS A N 1
ATOM 574 C CA . LYS A 1 70 ? -10.741 8.286 -16.358 1.00 95.56 70 LYS A CA 1
ATOM 575 C C . LYS A 1 70 ? -10.125 8.479 -14.971 1.00 95.56 70 LYS A C 1
ATOM 577 O O . LYS A 1 70 ? -8.974 8.892 -14.864 1.00 95.56 70 LYS A O 1
ATOM 582 N N . TYR A 1 71 ? -10.847 8.071 -13.930 1.00 95.69 71 TYR A N 1
ATOM 583 C CA . TYR A 1 71 ? -10.425 8.158 -12.538 1.00 95.69 71 TYR A CA 1
ATOM 584 C C . TYR A 1 71 ? -9.079 7.474 -12.303 1.00 95.69 71 TYR A C 1
ATOM 586 O O . TYR A 1 71 ? -8.145 8.117 -11.826 1.00 95.69 71 TYR A O 1
ATOM 594 N N . TYR A 1 72 ? -8.938 6.206 -12.698 1.00 95.69 72 TYR A N 1
ATOM 595 C CA . TYR A 1 72 ? -7.680 5.478 -12.537 1.00 95.69 72 TYR A CA 1
ATOM 596 C C . TYR A 1 72 ? -6.545 6.053 -13.383 1.00 95.69 72 TYR A C 1
ATOM 598 O O . TYR A 1 72 ? -5.403 6.101 -12.927 1.00 95.69 72 TYR A O 1
ATOM 606 N N . THR A 1 73 ? -6.855 6.495 -14.602 1.00 94.88 73 THR A N 1
ATOM 607 C CA . THR A 1 73 ? -5.870 7.080 -15.517 1.00 94.88 73 THR A CA 1
ATOM 608 C C . THR A 1 73 ? -5.240 8.329 -14.904 1.00 94.88 73 THR A C 1
ATOM 610 O O . THR A 1 73 ? -4.021 8.397 -14.762 1.00 94.88 73 THR A O 1
ATOM 613 N N . GLU A 1 74 ? -6.072 9.279 -14.480 1.00 93.62 74 GLU A N 1
ATOM 614 C CA . GLU A 1 74 ? -5.642 10.591 -13.988 1.00 93.62 74 GLU A CA 1
ATOM 615 C C . GLU A 1 74 ? -5.063 10.533 -12.569 1.00 93.62 74 GLU A C 1
ATOM 617 O O . GLU A 1 74 ? -4.090 11.221 -12.257 1.00 93.62 74 GLU A O 1
ATOM 622 N N . ASN A 1 75 ? -5.645 9.711 -11.689 1.00 93.94 75 ASN A N 1
ATOM 623 C CA . ASN A 1 75 ? -5.248 9.693 -10.282 1.00 93.94 75 ASN A CA 1
ATOM 624 C C . ASN A 1 75 ? -4.091 8.728 -9.993 1.00 93.94 75 ASN A C 1
ATOM 626 O O . ASN A 1 75 ? -3.391 8.953 -9.006 1.00 93.94 75 ASN A O 1
ATOM 630 N N . PHE A 1 76 ? -3.867 7.696 -10.821 1.00 95.00 76 PHE A N 1
ATOM 631 C CA . PHE A 1 76 ? -2.934 6.607 -10.496 1.00 95.00 76 PHE A CA 1
ATOM 632 C C . PHE A 1 76 ? -1.994 6.219 -11.646 1.00 95.00 76 PHE A C 1
ATOM 634 O O . PHE A 1 76 ? -0.777 6.293 -11.483 1.00 95.00 76 PHE A O 1
ATOM 641 N N . LEU A 1 77 ? -2.514 5.822 -12.811 1.00 95.25 77 LEU A N 1
ATOM 642 C CA . LEU A 1 77 ? -1.701 5.209 -13.876 1.00 95.25 77 LEU A CA 1
ATOM 643 C C . LEU A 1 77 ? -0.694 6.188 -14.492 1.00 95.25 77 LEU A C 1
ATOM 645 O O . LEU A 1 77 ? 0.466 5.828 -14.696 1.00 95.25 77 LEU A O 1
ATOM 649 N N . LEU A 1 78 ? -1.102 7.440 -14.725 1.00 93.56 78 LEU A N 1
ATOM 650 C CA . LEU A 1 78 ? -0.196 8.500 -15.190 1.00 93.56 78 LEU A CA 1
ATOM 651 C C . LEU A 1 78 ? 0.826 8.926 -14.130 1.00 93.56 78 LEU A C 1
ATOM 653 O O . LEU A 1 78 ? 1.829 9.550 -14.460 1.00 93.56 78 LEU A O 1
ATOM 657 N N . LYS A 1 79 ? 0.594 8.573 -12.863 1.00 93.00 79 LYS A N 1
ATOM 658 C CA . LYS A 1 79 ? 1.506 8.862 -11.754 1.00 93.00 79 LYS A CA 1
ATOM 659 C C . LYS A 1 79 ? 2.455 7.705 -11.445 1.00 93.00 79 LYS A C 1
ATOM 661 O O . LYS A 1 79 ? 3.282 7.842 -10.553 1.00 93.00 79 LYS A O 1
ATOM 666 N N . GLY A 1 80 ? 2.358 6.578 -12.156 1.00 93.75 80 GLY A N 1
ATOM 667 C CA . GLY A 1 80 ? 3.208 5.406 -11.922 1.00 93.75 80 GLY A CA 1
ATOM 668 C C . GLY A 1 80 ? 2.747 4.536 -10.745 1.00 93.75 80 GLY A C 1
ATOM 669 O O . GLY A 1 80 ? 3.553 3.861 -10.100 1.00 93.75 80 GLY A O 1
ATOM 670 N N . THR A 1 81 ? 1.459 4.573 -10.408 1.00 95.50 81 THR A N 1
ATOM 671 C CA . THR A 1 81 ? 0.894 3.802 -9.293 1.00 95.50 81 THR A CA 1
ATOM 672 C C . THR A 1 81 ? 0.417 2.441 -9.768 1.00 95.50 81 THR A C 1
ATOM 674 O O . THR A 1 81 ? -0.544 2.348 -10.526 1.00 95.50 81 THR A O 1
ATOM 677 N N . GLY A 1 82 ? 1.069 1.383 -9.283 1.00 95.50 82 GLY A N 1
ATOM 678 C CA . GLY A 1 82 ? 0.716 -0.011 -9.578 1.00 95.50 82 GLY A CA 1
ATOM 679 C C . GLY A 1 82 ? -0.131 -0.673 -8.496 1.00 95.50 82 GLY A C 1
ATOM 680 O O . GLY A 1 82 ? -0.594 -1.798 -8.669 1.00 95.50 82 GLY A O 1
ATOM 681 N N . THR A 1 83 ? -0.325 -0.013 -7.353 1.00 97.44 83 THR A N 1
ATOM 682 C CA . THR A 1 83 ? -1.128 -0.555 -6.255 1.00 97.44 83 THR A CA 1
ATOM 683 C C . THR A 1 83 ? -1.819 0.556 -5.480 1.00 97.44 83 THR A C 1
ATOM 685 O O . THR A 1 83 ? -1.217 1.592 -5.200 1.00 97.44 83 THR A O 1
ATOM 688 N N . ILE A 1 84 ? -3.064 0.326 -5.074 1.00 97.50 84 ILE A N 1
ATOM 689 C CA . ILE A 1 84 ? -3.791 1.227 -4.175 1.00 97.50 84 ILE A CA 1
ATOM 690 C C . ILE A 1 84 ? -4.178 0.544 -2.868 1.00 97.50 84 ILE A C 1
ATOM 692 O O . ILE A 1 84 ? -4.503 -0.638 -2.823 1.00 97.50 84 ILE A O 1
ATOM 696 N N . ILE A 1 85 ? -4.172 1.306 -1.786 1.00 97.94 85 ILE A N 1
ATOM 697 C CA . ILE A 1 85 ? -4.822 0.939 -0.533 1.00 97.94 85 ILE A CA 1
ATOM 698 C C . ILE A 1 85 ? -6.154 1.666 -0.520 1.00 97.94 85 ILE A C 1
ATOM 700 O O . ILE A 1 85 ? -6.183 2.881 -0.697 1.00 97.94 85 ILE A O 1
ATOM 704 N N . ASN A 1 86 ? -7.248 0.941 -0.319 1.00 97.50 86 ASN A N 1
ATOM 705 C CA . ASN A 1 86 ? -8.571 1.547 -0.291 1.00 97.50 86 ASN A CA 1
ATOM 706 C C . ASN A 1 86 ? -9.435 0.902 0.795 1.00 97.50 86 ASN A C 1
ATOM 708 O O . ASN A 1 86 ? -9.349 -0.303 1.042 1.00 97.50 86 ASN A O 1
ATOM 712 N N . ALA A 1 87 ? -10.252 1.710 1.464 1.00 97.12 87 ALA A N 1
ATOM 713 C CA . ALA A 1 87 ? -11.056 1.276 2.593 1.00 97.12 87 ALA A CA 1
ATOM 714 C C . ALA A 1 87 ? -12.542 1.153 2.240 1.00 97.12 87 ALA A C 1
ATOM 716 O O . ALA A 1 87 ? -13.078 1.901 1.423 1.00 97.12 87 ALA A O 1
ATOM 717 N N . PHE A 1 88 ? -13.231 0.218 2.889 1.00 97.06 88 PHE A N 1
ATOM 718 C CA . PHE A 1 88 ? -14.680 0.317 3.063 1.00 97.06 88 PHE A CA 1
ATOM 719 C C . PHE A 1 88 ? -14.986 0.890 4.444 1.00 97.06 88 PHE A C 1
ATOM 721 O O . PHE A 1 88 ? -14.233 0.667 5.396 1.00 97.06 88 PHE A O 1
ATOM 728 N N . THR A 1 89 ? -16.092 1.618 4.551 1.00 96.50 89 THR A N 1
ATOM 729 C CA . THR A 1 89 ? -16.510 2.248 5.803 1.00 96.50 89 THR A CA 1
ATOM 730 C C . THR A 1 89 ? -17.617 1.442 6.459 1.00 96.50 89 THR A C 1
ATOM 732 O O . THR A 1 89 ? -18.539 0.988 5.786 1.00 96.50 89 THR A O 1
ATOM 735 N N . ILE A 1 90 ? -17.553 1.296 7.782 1.00 96.19 90 ILE A N 1
ATOM 736 C CA . ILE A 1 90 ? -18.622 0.685 8.578 1.00 96.19 90 ILE A CA 1
ATOM 737 C C . ILE A 1 90 ? -19.031 1.598 9.732 1.00 96.19 90 ILE A C 1
ATOM 739 O O . ILE A 1 90 ? -18.193 2.245 10.357 1.00 96.19 90 ILE A O 1
ATOM 743 N N . GLN A 1 91 ? -20.329 1.612 10.032 1.00 93.06 91 GLN A N 1
ATOM 744 C CA . GLN A 1 91 ? -20.899 2.287 11.206 1.00 93.06 91 GLN A CA 1
ATOM 745 C C . GLN A 1 91 ? -21.365 1.280 12.262 1.00 93.06 91 GLN A C 1
ATOM 747 O O . GLN A 1 91 ? -21.378 1.571 13.460 1.00 93.06 91 GLN A O 1
ATOM 752 N N . TYR A 1 92 ? -21.701 0.067 11.818 1.00 93.31 92 TYR A N 1
ATOM 753 C CA . TYR A 1 92 ? -22.122 -1.035 12.666 1.00 93.31 92 TYR A CA 1
ATOM 754 C C . TYR A 1 92 ? -21.341 -2.297 12.340 1.00 93.31 92 TYR A C 1
ATOM 756 O O . TYR A 1 92 ? -21.002 -2.580 11.193 1.00 93.31 92 TYR A O 1
ATOM 764 N N . GLU A 1 93 ? -21.112 -3.113 13.361 1.00 92.25 93 GLU A N 1
ATOM 765 C CA . GLU A 1 93 ? -20.364 -4.351 13.205 1.00 92.25 93 GLU A CA 1
ATOM 766 C C . GLU A 1 93 ? -21.042 -5.367 12.268 1.00 92.25 93 GLU A C 1
ATOM 768 O O . GLU A 1 93 ? -20.357 -6.129 11.574 1.00 92.25 93 GLU A O 1
ATOM 773 N N . SER A 1 94 ? -22.374 -5.384 12.223 1.00 95.19 94 SER A N 1
ATOM 774 C CA . SER A 1 94 ? -23.144 -6.256 11.331 1.00 95.19 94 SER A CA 1
ATOM 775 C C . SER A 1 94 ? -22.837 -6.010 9.850 1.00 95.19 94 SER A C 1
ATOM 777 O O . SER A 1 94 ? -22.902 -6.948 9.065 1.00 95.19 94 SER A O 1
ATOM 779 N N . GLN A 1 95 ? -22.419 -4.796 9.479 1.00 96.62 95 GLN A N 1
ATOM 780 C CA . GLN A 1 95 ? -22.153 -4.404 8.090 1.00 96.62 95 GLN A CA 1
ATOM 781 C C . GLN A 1 95 ? -20.845 -4.974 7.531 1.00 96.62 95 GLN A C 1
ATOM 783 O O . GLN A 1 95 ? -20.646 -4.960 6.321 1.00 96.62 95 GLN A O 1
ATOM 788 N N . PHE A 1 96 ? -19.944 -5.466 8.388 1.00 97.81 96 PHE A N 1
ATOM 789 C CA . PHE A 1 96 ? -18.568 -5.787 7.998 1.00 97.81 96 PHE A CA 1
ATOM 790 C C . PHE A 1 96 ? -18.472 -6.717 6.781 1.00 97.81 96 PHE A C 1
ATOM 792 O O . PHE A 1 96 ? -17.745 -6.419 5.839 1.00 97.81 96 PHE A O 1
ATOM 799 N N . GLU A 1 97 ? -19.186 -7.846 6.798 1.00 97.38 97 GLU A N 1
ATOM 800 C CA . GLU A 1 97 ? -19.066 -8.855 5.736 1.00 97.38 97 GLU A CA 1
ATOM 801 C C . GLU A 1 97 ? -19.708 -8.378 4.427 1.00 97.38 97 GLU A C 1
ATOM 803 O O . GLU A 1 97 ? -19.162 -8.601 3.344 1.00 97.38 97 GLU A O 1
ATOM 808 N N . ASP A 1 98 ? -20.834 -7.668 4.520 1.00 97.69 98 ASP A N 1
ATOM 809 C CA . ASP A 1 98 ? -21.521 -7.128 3.351 1.00 97.69 98 ASP A CA 1
ATOM 810 C C . ASP A 1 98 ? -20.718 -6.014 2.683 1.00 97.69 98 ASP A C 1
ATOM 812 O O . ASP A 1 98 ? -20.536 -6.046 1.466 1.00 97.69 98 ASP A O 1
ATOM 816 N N . GLU A 1 99 ? -20.179 -5.070 3.456 1.00 97.88 99 GLU A N 1
ATOM 817 C CA . GLU A 1 99 ? -19.367 -3.976 2.918 1.00 97.88 99 GLU A CA 1
ATOM 818 C C . GLU A 1 99 ? -18.026 -4.473 2.373 1.00 97.88 99 GLU A C 1
ATOM 820 O O . GLU A 1 99 ? -17.603 -4.043 1.299 1.00 97.88 99 GLU A O 1
ATOM 825 N N . LEU A 1 100 ? -17.398 -5.461 3.017 1.00 97.75 100 LEU A N 1
ATOM 826 C CA . LEU A 1 100 ? -16.206 -6.111 2.473 1.00 97.75 100 LEU A CA 1
ATOM 827 C C . LEU A 1 100 ? -16.496 -6.796 1.129 1.00 97.75 100 LEU A C 1
ATOM 829 O O . LEU A 1 100 ? -15.726 -6.658 0.174 1.00 97.75 100 LEU A O 1
ATOM 833 N N . ARG A 1 101 ? -17.613 -7.525 1.023 1.00 97.56 101 ARG A N 1
ATOM 834 C CA . ARG A 1 101 ? -18.025 -8.187 -0.224 1.00 97.56 101 ARG A CA 1
ATOM 835 C C . ARG A 1 101 ? -18.333 -7.175 -1.327 1.00 97.56 101 ARG A C 1
ATOM 837 O O . ARG A 1 101 ? -17.868 -7.355 -2.456 1.00 97.56 101 ARG A O 1
ATOM 844 N N . LYS A 1 102 ? -19.066 -6.101 -1.015 1.00 96.25 102 LYS A N 1
ATOM 845 C CA . LYS A 1 102 ? -19.316 -4.991 -1.951 1.00 96.25 102 LYS A CA 1
ATOM 846 C C . LYS A 1 102 ? -18.003 -4.374 -2.419 1.00 96.25 102 LYS A C 1
ATOM 848 O O . LYS A 1 102 ? -17.815 -4.181 -3.618 1.00 96.25 102 LYS A O 1
ATOM 853 N N . LYS A 1 103 ? -17.058 -4.152 -1.500 1.00 96.25 103 LYS A N 1
ATOM 854 C CA . LYS A 1 103 ? -15.753 -3.574 -1.826 1.00 96.25 103 LYS A CA 1
ATOM 855 C C . LYS A 1 103 ? -14.950 -4.455 -2.775 1.00 96.25 103 LYS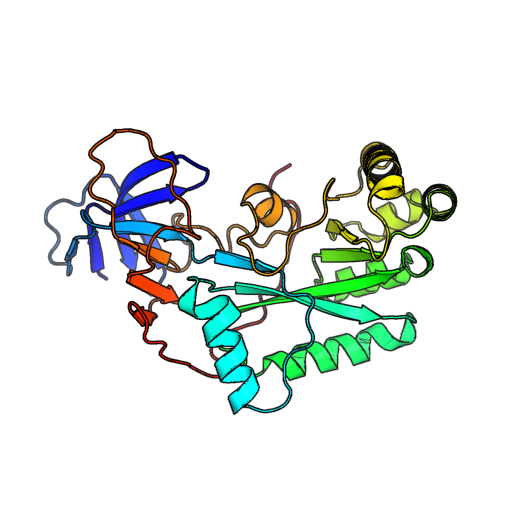 A C 1
ATOM 857 O O . LYS A 1 103 ? -14.482 -3.962 -3.796 1.00 96.25 103 LYS A O 1
ATOM 862 N N . ARG A 1 104 ? -14.860 -5.760 -2.507 1.00 96.44 104 ARG A N 1
ATOM 863 C CA . ARG A 1 104 ? -14.232 -6.730 -3.426 1.00 96.44 104 ARG A CA 1
ATOM 864 C C . ARG A 1 104 ? -14.882 -6.713 -4.807 1.00 96.44 104 ARG A C 1
ATOM 866 O O . ARG A 1 104 ? -14.180 -6.674 -5.808 1.00 96.44 104 ARG A O 1
ATOM 873 N N . THR A 1 105 ? -16.212 -6.670 -4.850 1.00 95.31 105 THR A N 1
ATOM 874 C CA . THR A 1 105 ? -16.974 -6.614 -6.107 1.00 95.31 105 THR A CA 1
ATOM 875 C C . THR A 1 105 ? -16.663 -5.339 -6.898 1.00 95.31 105 THR A C 1
ATOM 877 O O . THR A 1 105 ? -16.480 -5.401 -8.109 1.00 95.31 105 THR A O 1
ATOM 880 N N . SER A 1 106 ? -16.515 -4.193 -6.221 1.00 93.56 106 SER A N 1
ATOM 881 C CA . SER A 1 106 ? -16.167 -2.921 -6.873 1.00 93.56 106 SER A CA 1
ATOM 882 C C . SER A 1 106 ? -14.784 -2.920 -7.538 1.00 93.56 106 SER A C 1
ATOM 884 O O . SER A 1 106 ? -14.550 -2.134 -8.451 1.00 93.56 106 SER A O 1
ATOM 886 N N . PHE A 1 107 ? -13.888 -3.828 -7.135 1.00 94.88 107 PHE A N 1
ATOM 887 C CA . PHE A 1 107 ? -12.543 -3.956 -7.696 1.00 94.88 107 PHE A CA 1
ATOM 888 C C . PHE A 1 107 ? -12.408 -5.027 -8.785 1.00 94.88 107 PHE A C 1
ATOM 890 O O . PHE A 1 107 ? -11.313 -5.186 -9.319 1.00 94.88 107 PHE A O 1
ATOM 897 N N . LEU A 1 108 ? -13.485 -5.720 -9.177 1.00 92.06 108 LEU A N 1
ATOM 898 C CA . LEU A 1 108 ? -13.418 -6.745 -10.234 1.00 92.06 108 LEU A CA 1
ATOM 899 C C . LEU A 1 108 ? -12.838 -6.210 -11.552 1.00 92.06 108 LEU A C 1
ATOM 901 O O . LEU A 1 108 ? -12.173 -6.945 -12.271 1.00 92.06 108 LEU A O 1
ATOM 905 N N . ASN A 1 109 ? -13.055 -4.924 -11.840 1.00 91.31 109 ASN A N 1
ATOM 906 C CA . ASN A 1 109 ? -12.540 -4.255 -13.034 1.00 91.31 109 ASN A CA 1
ATOM 907 C C . ASN A 1 109 ? -11.302 -3.385 -12.762 1.00 91.31 109 ASN A C 1
ATOM 909 O O . ASN A 1 109 ? -10.907 -2.610 -13.632 1.00 91.31 109 ASN A O 1
ATOM 913 N N . SER A 1 110 ? -10.665 -3.506 -11.591 1.00 94.56 110 SER A N 1
ATOM 914 C CA . SER A 1 110 ? -9.495 -2.693 -11.243 1.00 94.56 110 SER A CA 1
ATOM 915 C C . SER A 1 110 ? -8.345 -2.928 -12.234 1.00 94.56 110 SER A C 1
ATOM 917 O O . SER A 1 110 ? -7.986 -4.080 -12.487 1.00 94.56 110 SER A O 1
ATOM 919 N N . PRO A 1 111 ? -7.730 -1.871 -12.794 1.00 95.25 111 PRO A N 1
ATOM 920 C CA . PRO A 1 111 ? -6.574 -2.002 -13.682 1.00 95.25 111 PRO A CA 1
ATOM 921 C C . PRO A 1 111 ? -5.245 -2.179 -12.935 1.00 95.25 111 PRO A C 1
ATOM 923 O O . PRO A 1 111 ? -4.226 -2.460 -13.558 1.00 95.25 111 PRO A O 1
ATOM 926 N N . ILE A 1 112 ? -5.255 -1.975 -11.617 1.00 95.88 112 ILE A N 1
ATOM 927 C CA . ILE A 1 112 ? -4.089 -2.017 -10.732 1.00 95.88 112 ILE A CA 1
ATOM 928 C C . ILE A 1 112 ? -4.406 -2.838 -9.492 1.00 95.88 112 ILE A C 1
ATOM 930 O O . ILE A 1 112 ? -5.572 -2.964 -9.098 1.00 95.88 112 ILE A O 1
ATOM 934 N N . ASP A 1 113 ? -3.371 -3.375 -8.863 1.00 97.06 113 ASP A N 1
ATOM 935 C CA . ASP A 1 113 ? -3.538 -4.161 -7.649 1.00 97.06 113 ASP A CA 1
ATOM 936 C C . ASP A 1 113 ? -4.094 -3.330 -6.496 1.00 97.06 113 ASP A C 1
ATOM 938 O O . ASP A 1 113 ? -3.978 -2.100 -6.461 1.00 97.06 113 ASP A O 1
ATOM 942 N N . TYR A 1 114 ? -4.690 -4.004 -5.517 1.00 97.50 114 TYR A N 1
ATOM 943 C CA . TYR A 1 114 ? -5.305 -3.316 -4.395 1.00 97.50 114 TYR A CA 1
ATOM 944 C C . TYR A 1 114 ? -5.170 -4.064 -3.072 1.00 97.50 114 TYR A C 1
ATOM 946 O O . TYR A 1 114 ? -5.150 -5.292 -3.005 1.00 97.50 114 TYR A O 1
ATOM 954 N N . VAL A 1 115 ? -5.112 -3.294 -1.989 1.00 97.81 115 VAL A N 1
ATOM 955 C CA . VAL A 1 115 ? -5.190 -3.771 -0.607 1.00 97.81 115 VAL A CA 1
ATOM 956 C C . VAL A 1 115 ? -6.451 -3.189 0.010 1.00 97.81 115 VAL A C 1
ATOM 958 O O . VAL A 1 115 ? -6.641 -1.972 0.019 1.00 97.81 115 VAL A O 1
ATOM 961 N N . ILE A 1 116 ? -7.311 -4.057 0.540 1.00 97.94 116 ILE A N 1
ATOM 962 C CA . ILE A 1 116 ? -8.529 -3.625 1.222 1.00 97.94 116 ILE A CA 1
ATOM 963 C C . ILE A 1 116 ? -8.209 -3.318 2.685 1.00 97.94 116 ILE A C 1
ATOM 965 O O . ILE A 1 116 ? -7.677 -4.158 3.411 1.00 97.94 116 ILE A O 1
ATOM 969 N N . ALA A 1 117 ? -8.577 -2.117 3.111 1.00 98.00 117 ALA A N 1
ATOM 970 C CA . ALA A 1 117 ? -8.587 -1.667 4.494 1.00 98.00 117 ALA A CA 1
ATOM 971 C C . ALA A 1 117 ? -10.032 -1.520 5.001 1.00 98.00 117 ALA A C 1
ATOM 973 O O . ALA A 1 117 ? -10.991 -1.589 4.229 1.00 98.00 117 ALA A O 1
ATOM 974 N N . VAL A 1 118 ? -10.193 -1.271 6.298 1.00 98.00 118 VAL A N 1
ATOM 975 C CA . VAL A 1 118 ? -11.476 -0.847 6.875 1.00 98.00 118 VAL A CA 1
ATOM 976 C C . VAL A 1 118 ? -11.324 0.527 7.511 1.00 98.00 118 VAL A C 1
ATOM 978 O O . VAL A 1 118 ? -10.288 0.820 8.102 1.00 98.00 118 VAL A O 1
ATOM 981 N N . LYS A 1 119 ? -12.350 1.366 7.386 1.00 97.56 119 LYS A N 1
ATOM 982 C CA . LYS A 1 119 ? -12.443 2.682 8.015 1.00 97.56 119 LYS A CA 1
ATOM 983 C C . LYS A 1 119 ? -13.635 2.714 8.971 1.00 97.56 119 LYS A C 1
ATOM 985 O O . LYS A 1 119 ? -14.733 2.298 8.601 1.00 97.56 119 LYS A O 1
ATOM 990 N N . LEU A 1 120 ? -13.425 3.169 10.204 1.00 96.81 120 LEU A N 1
ATOM 991 C CA . LEU A 1 120 ? -14.487 3.271 11.207 1.00 96.81 120 LEU A CA 1
ATOM 992 C C . LEU A 1 120 ? -14.182 4.316 12.294 1.00 96.81 120 LEU A C 1
ATOM 994 O O . LEU A 1 120 ? -13.010 4.590 12.559 1.00 96.81 120 LEU A O 1
ATOM 998 N N . PRO A 1 121 ? -15.206 4.835 12.992 1.00 95.12 121 PRO A N 1
ATOM 999 C CA . PRO A 1 121 ? -15.012 5.624 14.206 1.00 95.12 121 PRO A CA 1
ATOM 1000 C C . PRO A 1 121 ? -14.342 4.820 15.323 1.00 95.12 121 PRO A C 1
ATOM 1002 O O . PRO A 1 121 ? -14.641 3.635 15.499 1.00 95.12 121 PRO A O 1
ATOM 1005 N N . LEU A 1 122 ? -13.501 5.472 16.135 1.00 94.88 122 LEU A N 1
ATOM 1006 C CA . LEU A 1 122 ? -12.851 4.852 17.298 1.00 94.88 122 LEU A CA 1
ATOM 1007 C C . LEU A 1 122 ? -13.843 4.138 18.226 1.00 94.88 122 LEU A C 1
ATOM 1009 O O . LEU A 1 122 ? -13.591 3.015 18.668 1.00 94.88 122 LEU A O 1
ATOM 1013 N N . GLU A 1 123 ? -15.005 4.743 18.463 1.00 93.25 123 GLU A N 1
ATOM 1014 C CA . GLU A 1 123 ? -16.109 4.187 19.255 1.00 93.25 123 GLU A CA 1
ATOM 1015 C C . GLU A 1 123 ? -16.479 2.760 18.803 1.00 93.25 123 GLU A C 1
ATOM 1017 O O . GLU A 1 123 ? -16.720 1.871 19.622 1.00 93.25 123 GLU A O 1
ATOM 1022 N N . LYS A 1 124 ? -16.446 2.502 17.488 1.00 94.81 124 LYS A N 1
ATOM 1023 C CA . LYS A 1 124 ? -16.845 1.228 16.871 1.00 94.81 124 LYS A CA 1
ATOM 1024 C C . LYS A 1 124 ? -15.724 0.192 16.811 1.00 94.81 124 LYS A C 1
ATOM 1026 O O . LYS A 1 124 ? -15.985 -0.962 16.472 1.00 94.81 124 LYS A O 1
ATOM 1031 N N . LEU A 1 125 ? -14.489 0.557 17.163 1.00 95.94 125 LEU A N 1
ATOM 1032 C CA . LEU A 1 125 ? -13.360 -0.371 17.180 1.00 95.94 125 LEU A CA 1
ATOM 1033 C C . LEU A 1 125 ? -13.547 -1.402 18.298 1.00 95.94 125 LEU A C 1
ATOM 1035 O O . LEU A 1 125 ? -13.332 -1.105 19.465 1.00 95.94 125 LEU A O 1
ATOM 1039 N N . SER A 1 126 ? -13.975 -2.616 17.979 1.00 95.94 126 SER A N 1
ATOM 1040 C CA . SER A 1 126 ? -14.217 -3.662 18.978 1.00 95.94 126 SER A CA 1
ATOM 1041 C C . SER A 1 126 ? -13.279 -4.847 18.781 1.00 95.94 126 SER A C 1
ATOM 1043 O O . SER A 1 126 ? -12.730 -5.060 17.699 1.00 95.94 126 SER A O 1
ATOM 1045 N N . THR A 1 127 ? -13.136 -5.683 19.812 1.00 96.88 127 THR A N 1
ATOM 1046 C CA . THR A 1 127 ? -12.386 -6.943 19.691 1.00 96.88 127 THR A CA 1
ATOM 1047 C C . THR A 1 127 ? -12.979 -7.861 18.618 1.00 96.88 127 THR A C 1
ATOM 1049 O O . THR A 1 127 ? -12.255 -8.629 17.990 1.00 96.88 127 THR A O 1
ATOM 1052 N N . ASN A 1 128 ? -14.287 -7.780 18.368 1.00 96.56 128 ASN A N 1
ATOM 1053 C CA . ASN A 1 128 ? -14.958 -8.568 17.342 1.00 96.56 128 ASN A CA 1
ATOM 1054 C C . ASN A 1 128 ? -14.640 -8.041 15.927 1.00 96.56 128 ASN A C 1
ATOM 1056 O O . ASN A 1 128 ? -14.248 -8.834 15.072 1.00 96.56 128 ASN A O 1
ATOM 1060 N N . ILE A 1 129 ? -14.604 -6.716 15.719 1.00 97.38 129 ILE A N 1
ATOM 1061 C CA . ILE A 1 129 ? -14.087 -6.108 14.477 1.00 97.38 129 ILE A CA 1
ATOM 1062 C C . ILE A 1 129 ? -12.638 -6.526 14.214 1.00 97.38 129 ILE A C 1
ATOM 1064 O O . ILE A 1 129 ? -12.325 -6.969 13.110 1.00 97.38 129 ILE A O 1
ATOM 1068 N N . ILE A 1 130 ? -11.763 -6.474 15.225 1.00 97.00 130 ILE A N 1
ATOM 1069 C CA . ILE A 1 130 ? -10.370 -6.931 15.088 1.00 97.00 130 ILE A CA 1
ATOM 1070 C C . ILE A 1 130 ? -10.308 -8.401 14.646 1.00 97.00 130 ILE A C 1
ATOM 1072 O O . ILE A 1 130 ? -9.579 -8.742 13.711 1.00 97.00 130 ILE A O 1
ATOM 1076 N N . ARG A 1 131 ? -11.108 -9.281 15.265 1.00 96.38 131 ARG A N 1
ATOM 1077 C CA . ARG A 1 131 ? -11.181 -10.700 14.879 1.00 96.38 131 ARG A CA 1
ATOM 1078 C C . ARG A 1 131 ? -11.676 -10.878 13.442 1.00 96.38 131 ARG A C 1
ATOM 1080 O O . ARG A 1 131 ? -11.131 -11.724 12.728 1.00 96.38 131 ARG A O 1
ATOM 1087 N N . LYS A 1 132 ? -12.649 -10.078 12.989 1.00 97.31 132 LYS A N 1
ATOM 1088 C CA . LYS A 1 132 ? -13.113 -10.079 11.591 1.00 97.31 132 LYS A CA 1
ATOM 1089 C C . LYS A 1 132 ? -12.022 -9.618 10.625 1.00 97.31 132 LYS A C 1
ATOM 1091 O O . LYS A 1 132 ? -11.823 -10.282 9.608 1.00 97.31 132 LYS A O 1
ATOM 1096 N N . CYS A 1 133 ? -11.271 -8.564 10.958 1.00 97.00 133 CYS A N 1
ATOM 1097 C CA . CYS A 1 133 ? -10.110 -8.116 10.182 1.00 97.00 133 CYS A CA 1
ATOM 1098 C C . CYS A 1 133 ? -9.060 -9.223 10.061 1.00 97.00 133 CYS A C 1
ATOM 1100 O O . CYS A 1 133 ? -8.616 -9.529 8.960 1.00 97.00 133 CYS A O 1
ATOM 1102 N N . LYS A 1 134 ? -8.721 -9.891 11.168 1.00 94.69 134 LYS A N 1
ATOM 1103 C CA . LYS A 1 134 ? -7.783 -11.023 11.193 1.00 94.69 134 LYS A CA 1
ATOM 1104 C C . LYS A 1 134 ? -8.251 -12.200 10.335 1.00 94.69 134 LYS A C 1
ATOM 1106 O O . LYS A 1 134 ? -7.465 -12.726 9.549 1.00 94.69 134 LYS A O 1
ATOM 1111 N N . ARG A 1 135 ? -9.524 -12.599 10.446 1.00 95.38 135 ARG A N 1
ATOM 1112 C CA . ARG A 1 135 ? -10.109 -13.677 9.627 1.00 95.38 135 ARG A CA 1
ATOM 1113 C C . ARG A 1 135 ? -10.054 -13.349 8.136 1.00 95.38 135 ARG A C 1
ATOM 1115 O O . ARG A 1 135 ? -9.747 -14.222 7.333 1.00 95.38 135 ARG A O 1
ATOM 1122 N N . ASN A 1 136 ? -10.326 -12.095 7.787 1.00 96.38 136 ASN A N 1
ATOM 1123 C CA . ASN A 1 136 ? -10.373 -11.620 6.408 1.00 96.38 136 ASN A CA 1
ATOM 1124 C C . ASN A 1 136 ? -9.040 -11.051 5.890 1.00 96.38 136 ASN A C 1
ATOM 1126 O O . ASN A 1 136 ? -9.007 -10.569 4.760 1.00 96.38 136 ASN A O 1
ATOM 1130 N N . LYS A 1 137 ? -7.958 -11.129 6.681 1.00 95.69 137 LYS A N 1
ATOM 1131 C CA . LYS A 1 137 ? -6.612 -10.631 6.347 1.00 95.69 137 LYS A CA 1
ATOM 1132 C C . LYS A 1 137 ? -6.586 -9.149 5.954 1.00 95.69 137 LYS A C 1
ATOM 1134 O O . LYS A 1 137 ? -5.903 -8.778 5.004 1.00 95.69 137 LYS A O 1
ATOM 1139 N N . ILE A 1 138 ? -7.326 -8.319 6.693 1.00 97.38 138 ILE A N 1
ATOM 1140 C CA . ILE A 1 138 ? -7.348 -6.859 6.535 1.00 97.38 138 ILE A CA 1
ATOM 1141 C C . ILE A 1 138 ? -6.201 -6.243 7.351 1.00 97.38 138 ILE A C 1
ATOM 1143 O O . ILE A 1 138 ? -6.301 -6.200 8.581 1.00 97.38 138 ILE A O 1
ATOM 1147 N N . PRO A 1 139 ? -5.126 -5.752 6.707 1.00 96.56 139 PRO A N 1
ATOM 1148 C CA . PRO A 1 139 ? -3.908 -5.331 7.398 1.00 96.56 139 PRO A CA 1
ATOM 1149 C C . PRO A 1 139 ? -3.989 -3.932 8.002 1.00 96.56 139 PRO A C 1
ATOM 1151 O O . PRO A 1 139 ? -3.115 -3.570 8.784 1.00 96.56 139 PRO A O 1
ATOM 1154 N N . ILE A 1 140 ? -4.971 -3.122 7.604 1.00 97.75 140 ILE A N 1
ATOM 1155 C CA . ILE A 1 140 ? -5.025 -1.691 7.911 1.00 97.75 140 ILE A CA 1
ATOM 1156 C C . ILE A 1 140 ? -6.418 -1.334 8.408 1.00 97.75 140 ILE A C 1
ATOM 1158 O O . ILE A 1 140 ? -7.425 -1.690 7.787 1.00 97.75 140 ILE A O 1
ATOM 1162 N N . ILE A 1 141 ? -6.455 -0.608 9.521 1.00 98.00 141 ILE A N 1
ATOM 1163 C CA . ILE A 1 141 ? -7.675 -0.068 10.107 1.00 98.00 141 ILE A CA 1
ATOM 1164 C C . ILE A 1 141 ? -7.501 1.442 10.225 1.00 98.00 141 ILE A C 1
ATOM 1166 O O . ILE A 1 141 ? -6.731 1.921 11.054 1.00 98.00 141 ILE A O 1
ATOM 1170 N N . PHE A 1 142 ? -8.226 2.182 9.396 1.00 97.81 142 PHE A N 1
ATOM 1171 C CA . PHE A 1 142 ? -8.347 3.627 9.505 1.00 97.81 142 PHE A CA 1
ATOM 1172 C C . PHE A 1 142 ? -9.341 3.959 10.618 1.00 97.81 142 PHE A C 1
ATOM 1174 O O . PHE A 1 142 ? -10.511 3.578 10.552 1.00 97.81 142 PHE A O 1
ATOM 1181 N N . VAL A 1 143 ? -8.864 4.639 11.655 1.00 96.50 143 VAL A N 1
ATOM 1182 C CA . VAL A 1 143 ? -9.638 4.964 12.851 1.00 96.50 143 VAL A CA 1
ATOM 1183 C C . VAL A 1 143 ? -9.933 6.455 12.852 1.00 96.50 143 VAL A C 1
ATOM 1185 O O . VAL A 1 143 ? -9.018 7.269 12.956 1.00 96.50 143 VAL A O 1
ATOM 1188 N N . GLU A 1 144 ? -11.209 6.814 12.740 1.00 94.25 144 GLU A N 1
ATOM 1189 C CA . GLU A 1 144 ? -11.623 8.211 12.834 1.00 94.25 144 GLU A CA 1
ATOM 1190 C C . GLU A 1 144 ? -11.581 8.661 14.294 1.00 94.25 144 GLU A C 1
ATOM 1192 O O . GLU A 1 144 ? -12.278 8.103 15.151 1.00 94.25 144 GLU A O 1
ATOM 1197 N N . LEU A 1 145 ? -10.752 9.669 14.564 1.00 91.75 145 LEU A N 1
ATOM 1198 C CA . LEU A 1 145 ? -10.569 10.244 15.890 1.00 91.75 145 LEU A CA 1
ATOM 1199 C C . LEU A 1 145 ? -11.349 11.557 16.000 1.00 91.75 145 LEU A C 1
ATOM 1201 O O . LEU A 1 145 ? -11.211 12.440 15.150 1.00 91.75 145 LEU A O 1
ATOM 1205 N N . LYS A 1 146 ? -12.166 11.686 17.052 1.00 88.12 146 LYS A N 1
ATOM 1206 C CA . LYS A 1 146 ? -12.999 12.877 17.300 1.00 88.12 146 LYS A CA 1
ATOM 1207 C C . LYS A 1 146 ? -12.565 13.643 18.542 1.00 88.12 146 LYS A C 1
ATOM 1209 O O . LYS A 1 146 ? -12.365 14.851 18.471 1.00 88.12 146 LYS A O 1
ATOM 1214 N N . ASN A 1 147 ? -12.435 12.943 19.662 1.00 86.56 147 ASN A N 1
ATOM 1215 C CA . ASN A 1 147 ? -12.130 13.518 20.964 1.00 86.56 147 ASN A CA 1
ATOM 1216 C C . ASN A 1 147 ? -11.073 12.658 21.681 1.00 86.56 147 ASN A C 1
ATOM 1218 O O . ASN A 1 147 ? -10.723 11.568 21.217 1.00 86.56 147 ASN A O 1
ATOM 1222 N N . ILE A 1 148 ? -10.517 13.187 22.768 1.00 87.94 148 ILE A N 1
ATOM 1223 C CA . ILE A 1 148 ? -9.444 12.525 23.517 1.00 87.94 148 ILE A CA 1
ATOM 1224 C C . ILE A 1 148 ? -10.002 11.548 24.555 1.00 87.94 148 ILE A C 1
ATOM 1226 O O . ILE A 1 148 ? -9.357 10.554 24.877 1.00 87.94 148 ILE A O 1
ATOM 1230 N N . GLU A 1 149 ? -11.206 11.805 25.054 1.00 89.94 149 GLU A N 1
ATOM 1231 C CA . GLU A 1 149 ? -11.890 11.005 26.063 1.00 89.94 149 GLU A CA 1
ATOM 1232 C C . GLU A 1 149 ? -12.112 9.570 25.559 1.00 89.94 149 GLU A C 1
ATOM 1234 O O . GLU A 1 149 ? -11.729 8.612 26.234 1.00 89.94 149 GLU A O 1
ATOM 1239 N N . ASP A 1 150 ? -12.569 9.419 24.312 1.00 89.75 150 ASP A N 1
ATOM 1240 C CA . ASP A 1 150 ? -12.789 8.128 23.653 1.00 89.75 150 ASP A CA 1
ATOM 1241 C C . ASP A 1 150 ? -11.501 7.284 23.575 1.00 89.75 150 ASP A C 1
ATOM 1243 O O . ASP A 1 150 ? -11.562 6.051 23.562 1.00 89.75 150 ASP A O 1
ATOM 1247 N N . LEU A 1 151 ? -10.320 7.922 23.506 1.00 92.19 151 LEU A N 1
ATOM 1248 C CA . LEU A 1 151 ? -9.032 7.216 23.500 1.00 92.19 151 LEU A CA 1
ATOM 1249 C C . LEU A 1 151 ? -8.731 6.587 24.857 1.00 92.19 151 LEU A C 1
ATOM 1251 O O . LEU A 1 151 ? -8.209 5.473 24.895 1.00 92.19 151 LEU A O 1
ATOM 1255 N N . TYR A 1 152 ? -9.036 7.282 25.952 1.00 93.12 152 TYR A N 1
ATOM 1256 C CA . TYR A 1 152 ? -8.763 6.795 27.303 1.00 93.12 152 TYR A CA 1
ATOM 1257 C C . TYR A 1 152 ? -9.799 5.781 27.784 1.00 93.12 152 TYR A C 1
ATOM 1259 O O . TYR A 1 152 ? -9.446 4.850 28.506 1.00 93.12 152 TYR A O 1
ATOM 1267 N N . GLU A 1 153 ? -11.055 5.919 27.362 1.00 93.38 153 GLU A N 1
ATOM 1268 C CA . GLU A 1 153 ? -12.117 4.965 27.697 1.00 93.38 153 GLU A CA 1
ATOM 1269 C C . GLU A 1 153 ? -11.949 3.618 26.983 1.00 93.38 153 GLU A C 1
ATOM 1271 O O . GLU A 1 153 ? -12.506 2.596 27.399 1.00 93.38 153 GLU A O 1
ATOM 1276 N N . LYS A 1 154 ? -11.171 3.584 25.896 1.00 94.62 154 LYS A N 1
ATOM 1277 C CA . LYS A 1 154 ? -11.004 2.373 25.104 1.00 94.62 154 LYS A CA 1
ATOM 1278 C C . LYS A 1 154 ? -10.231 1.294 25.876 1.00 94.62 154 LYS A C 1
ATOM 1280 O O . LYS A 1 154 ? -9.106 1.534 26.316 1.00 94.62 154 LYS A O 1
ATOM 1285 N N . PRO A 1 155 ? -10.742 0.048 25.950 1.00 94.62 155 PRO A N 1
ATOM 1286 C CA . PRO A 1 155 ? -10.022 -1.060 26.575 1.00 94.62 155 PRO A CA 1
ATOM 1287 C C . PRO A 1 155 ? -8.921 -1.601 25.643 1.00 94.62 155 PRO A C 1
ATOM 1289 O O . PRO A 1 155 ? -9.033 -2.694 25.081 1.00 94.62 155 PRO A O 1
ATOM 1292 N N . TRP A 1 156 ? -7.844 -0.834 25.453 1.00 96.25 156 TRP A N 1
ATOM 1293 C CA . TRP A 1 156 ? -6.757 -1.154 24.517 1.00 96.25 156 TRP A CA 1
ATOM 1294 C C . TRP A 1 156 ? -6.086 -2.502 24.780 1.00 96.25 156 TRP A C 1
ATOM 1296 O O . TRP A 1 156 ? -5.754 -3.201 23.824 1.00 96.25 156 TRP A O 1
ATOM 1306 N N . GLY A 1 157 ? -5.970 -2.922 26.043 1.00 94.88 157 GLY A N 1
ATOM 1307 C CA . GLY A 1 157 ? -5.439 -4.244 26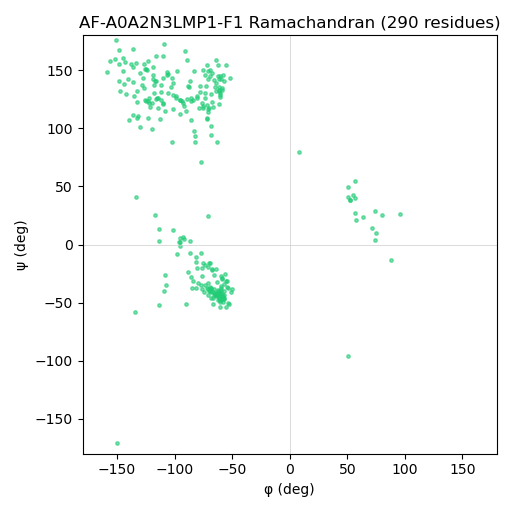.388 1.00 94.88 157 GLY A CA 1
ATOM 1308 C C . GLY A 1 157 ? -6.227 -5.388 25.736 1.00 94.88 157 GLY A C 1
ATOM 1309 O O . GLY A 1 157 ? -5.637 -6.321 25.193 1.00 94.88 157 GLY A O 1
ATOM 1310 N N . TRP A 1 158 ? -7.560 -5.283 25.688 1.00 95.75 158 TRP A N 1
ATOM 1311 C CA . TRP A 1 158 ? -8.418 -6.288 25.047 1.00 95.75 158 TRP A CA 1
ATOM 1312 C C . TRP A 1 158 ? -8.336 -6.215 23.520 1.00 95.75 158 TRP A C 1
ATOM 1314 O O . TRP A 1 158 ? -8.389 -7.241 22.839 1.00 95.75 158 TRP A O 1
ATOM 1324 N N . ILE A 1 159 ? -8.191 -5.006 22.966 1.00 96.69 159 ILE A N 1
ATOM 1325 C CA . ILE A 1 159 ? -7.953 -4.806 21.530 1.00 96.69 159 ILE A CA 1
ATOM 1326 C C . ILE A 1 159 ? -6.646 -5.487 21.120 1.00 96.69 159 ILE A C 1
ATOM 1328 O O . ILE A 1 159 ? -6.649 -6.285 20.185 1.00 96.69 159 ILE A O 1
ATOM 1332 N N . LYS A 1 160 ? -5.561 -5.243 21.858 1.00 94.94 160 LYS A N 1
ATOM 1333 C CA . LYS A 1 160 ? -4.252 -5.864 21.643 1.00 94.94 160 LYS A CA 1
ATOM 1334 C C . LYS A 1 160 ? -4.325 -7.388 21.688 1.00 94.94 160 LYS A C 1
ATOM 1336 O O . LYS A 1 160 ? -3.786 -8.053 20.807 1.00 94.94 160 LYS A O 1
ATOM 1341 N N . GLU A 1 161 ? -5.002 -7.949 22.685 1.00 94.50 161 GLU A N 1
ATOM 1342 C CA . GLU A 1 161 ? -5.166 -9.400 22.793 1.00 94.50 161 GLU A CA 1
ATOM 1343 C C . GLU A 1 161 ? -5.906 -9.973 21.574 1.00 94.50 161 GLU A C 1
ATOM 1345 O O . GLU A 1 161 ? -5.487 -10.977 20.996 1.00 94.50 161 GLU A O 1
ATOM 1350 N N . ALA A 1 162 ? -6.962 -9.294 21.114 1.00 94.88 162 ALA A N 1
ATOM 1351 C CA . ALA A 1 162 ? -7.720 -9.710 19.938 1.00 94.88 162 ALA A CA 1
ATOM 1352 C C . ALA A 1 162 ? -6.913 -9.635 18.627 1.00 94.88 162 ALA A C 1
ATOM 1354 O O . ALA A 1 162 ? -7.220 -10.381 17.689 1.00 94.88 162 ALA A O 1
ATOM 1355 N N . MET A 1 163 ? -5.898 -8.764 18.556 1.00 93.56 163 MET A N 1
ATOM 1356 C CA . MET A 1 163 ? -5.002 -8.648 17.403 1.00 93.56 163 MET A CA 1
ATOM 1357 C C . MET A 1 163 ? -4.106 -9.885 17.272 1.00 93.56 163 MET A C 1
ATOM 1359 O O . MET A 1 163 ? -3.897 -10.384 16.175 1.00 93.56 163 MET A O 1
ATOM 1363 N N . PHE A 1 164 ? -3.636 -10.496 18.356 1.00 90.44 164 PHE A N 1
ATOM 1364 C CA . PHE A 1 164 ? -2.733 -11.640 18.218 1.00 90.44 164 PHE A CA 1
ATOM 1365 C C . PHE A 1 164 ? -3.390 -12.839 17.474 1.00 90.44 164 PHE A C 1
ATOM 1367 O O . PHE A 1 164 ? -4.549 -13.194 17.732 1.00 90.44 164 PHE A O 1
ATOM 1374 N N . PRO A 1 165 ? -2.705 -13.511 16.521 1.00 90.31 165 PRO A N 1
ATOM 1375 C CA . PRO A 1 165 ? -1.330 -13.298 16.048 1.00 90.31 165 PRO A CA 1
ATOM 1376 C C . PRO A 1 165 ? -1.206 -12.406 14.797 1.00 90.31 165 PRO A C 1
ATOM 1378 O O . PRO A 1 165 ? -0.122 -12.301 14.231 1.00 90.31 165 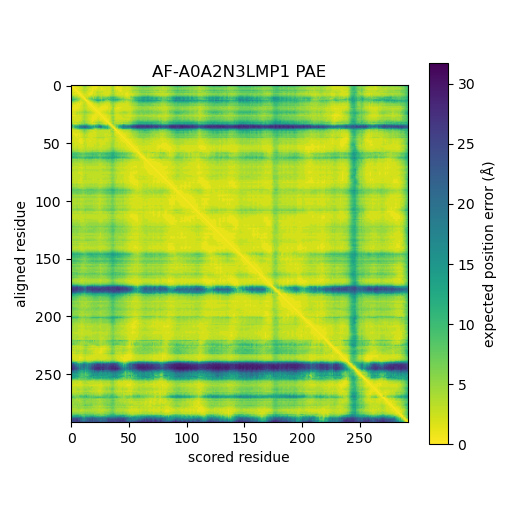PRO A O 1
ATOM 1381 N N . TYR A 1 166 ? -2.300 -11.816 14.314 1.00 92.88 166 TYR A N 1
ATOM 1382 C CA . TYR A 1 166 ? -2.319 -10.980 13.114 1.00 92.88 166 TYR A CA 1
ATOM 1383 C C . TYR A 1 166 ? -2.626 -9.542 13.515 1.00 92.88 166 TYR A C 1
ATOM 1385 O O . TYR A 1 166 ? -3.762 -9.253 13.867 1.00 92.88 166 TYR A O 1
ATOM 1393 N N . ASN A 1 167 ? -1.642 -8.647 13.448 1.00 92.06 167 ASN A N 1
ATOM 1394 C CA . ASN A 1 167 ? -1.739 -7.315 14.045 1.00 92.06 167 ASN A CA 1
ATOM 1395 C C . ASN A 1 167 ? -2.024 -6.235 12.983 1.00 92.06 167 ASN A C 1
ATOM 1397 O O . ASN A 1 167 ? -1.057 -5.677 12.455 1.00 92.06 167 ASN A O 1
ATOM 1401 N N . PRO A 1 168 ? -3.291 -5.928 12.623 1.00 94.75 168 PRO A N 1
ATOM 1402 C CA . PRO A 1 168 ? -3.588 -4.802 11.752 1.00 94.75 168 PRO A CA 1
ATOM 1403 C C . PRO A 1 168 ? -2.931 -3.524 12.263 1.00 94.75 168 PRO A C 1
ATOM 1405 O O . PRO A 1 168 ? -2.871 -3.289 13.466 1.00 94.75 168 PRO A O 1
ATOM 1408 N N . VAL A 1 169 ? -2.457 -2.685 11.356 1.00 96.62 169 VAL A N 1
ATOM 1409 C CA . VAL A 1 169 ? -1.905 -1.385 11.721 1.00 96.62 169 VAL A CA 1
ATOM 1410 C C . VAL A 1 169 ? -3.054 -0.400 11.860 1.00 96.62 169 VAL A C 1
ATOM 1412 O O . VAL A 1 169 ? -3.845 -0.227 10.927 1.00 96.62 169 VAL A O 1
ATOM 1415 N N . LEU A 1 170 ? -3.146 0.241 13.022 1.00 97.50 170 LEU A N 1
ATOM 1416 C CA . LEU A 1 170 ? -4.100 1.318 13.247 1.00 97.50 170 LEU A CA 1
ATOM 1417 C C . LEU A 1 170 ? -3.550 2.623 12.661 1.00 97.50 170 LEU A C 1
ATOM 1419 O O . LEU A 1 170 ? -2.419 3.017 12.952 1.00 97.50 170 LEU A O 1
ATOM 1423 N N . VAL A 1 171 ? -4.344 3.294 11.833 1.00 97.19 171 VAL A N 1
ATOM 1424 C CA . VAL A 1 171 ? -3.968 4.554 11.184 1.00 97.19 171 VAL A CA 1
ATOM 1425 C C . VAL A 1 171 ? -4.988 5.617 11.575 1.00 97.19 171 VAL A C 1
ATOM 1427 O O . VAL A 1 171 ? -6.176 5.412 11.319 1.00 97.19 171 VAL A O 1
ATOM 1430 N N . PRO A 1 172 ? -4.575 6.731 12.196 1.00 95.38 172 PRO A N 1
ATOM 1431 C CA . PRO A 1 172 ? -5.514 7.781 12.557 1.00 95.38 172 PRO A CA 1
ATOM 1432 C C . PRO A 1 172 ? -6.045 8.476 11.295 1.00 95.38 172 PRO A C 1
ATOM 1434 O O . PRO A 1 172 ? -5.317 8.624 10.313 1.00 95.38 172 PRO A O 1
ATOM 1437 N N . VAL A 1 173 ? -7.311 8.895 11.326 1.00 92.31 173 VAL A N 1
ATOM 1438 C CA . VAL A 1 173 ? -7.951 9.753 10.316 1.00 92.31 173 VAL A CA 1
ATOM 1439 C C . VAL A 1 173 ? -8.768 10.829 11.027 1.00 92.31 173 VAL A C 1
ATOM 1441 O O . VAL A 1 173 ? -9.440 10.555 12.021 1.00 92.31 173 VAL A O 1
ATOM 1444 N N . PHE A 1 174 ? -8.733 12.056 10.522 1.00 86.25 174 PHE A N 1
ATOM 1445 C CA . PHE A 1 174 ? -9.398 13.210 11.115 1.00 86.25 174 PHE A CA 1
ATOM 1446 C C . PHE A 1 174 ? -10.459 13.771 10.178 1.00 86.25 174 PHE A C 1
ATOM 1448 O O . PHE A 1 174 ? -10.266 13.873 8.971 1.00 86.25 174 PHE A O 1
ATOM 1455 N N . SER A 1 175 ? -11.584 14.180 10.762 1.00 69.38 175 SER A N 1
ATOM 1456 C CA . SER A 1 175 ? -12.704 14.786 10.027 1.00 69.38 175 SER A CA 1
ATOM 1457 C C . SER A 1 175 ? -12.924 16.269 10.384 1.00 69.38 175 SER A C 1
ATOM 1459 O O . SER A 1 175 ? -13.978 16.808 10.067 1.00 69.38 175 SER A O 1
ATOM 1461 N N . GLY A 1 176 ? -11.976 16.936 11.069 1.00 62.06 176 GLY A N 1
ATOM 1462 C CA . GLY A 1 176 ? -12.185 18.267 11.674 1.00 62.06 176 GLY A CA 1
ATOM 1463 C C . GLY A 1 176 ? -10.947 19.178 11.785 1.00 62.06 176 GLY A C 1
ATOM 1464 O O . GLY A 1 176 ? -9.894 18.896 11.216 1.00 62.06 176 GLY A O 1
ATOM 1465 N N . GLU A 1 177 ? -11.092 20.301 12.506 1.00 58.56 177 GLU A N 1
ATOM 1466 C CA . GLU A 1 177 ? -10.115 21.405 12.580 1.00 58.56 177 GLU A CA 1
ATOM 1467 C C . GLU A 1 177 ? -8.722 21.026 13.130 1.00 58.56 177 GLU A C 1
ATOM 1469 O O . GLU A 1 177 ? -8.557 20.252 14.074 1.00 58.56 177 GLU A O 1
ATOM 1474 N N . GLN A 1 178 ? -7.686 21.675 12.583 1.00 61.91 178 GLN A N 1
ATOM 1475 C CA . GLN A 1 178 ? -6.274 21.331 12.799 1.00 61.91 178 GLN A CA 1
ATOM 1476 C C . GLN A 1 178 ? -5.738 21.574 14.223 1.00 61.91 178 GLN A C 1
ATOM 1478 O O . GLN A 1 178 ? -4.729 20.972 14.595 1.00 61.91 178 GLN A O 1
ATOM 1483 N N . LYS A 1 179 ? -6.357 22.445 15.037 1.00 64.94 179 LYS A N 1
ATOM 1484 C CA . LYS A 1 179 ? -5.801 22.820 16.355 1.00 64.94 179 LYS A CA 1
ATOM 1485 C C . LYS A 1 179 ? -5.884 21.692 17.392 1.00 64.94 179 LYS A C 1
ATOM 1487 O O . LYS A 1 179 ? -4.921 21.492 18.126 1.00 64.94 179 LYS A O 1
ATOM 1492 N N . ALA A 1 180 ? -6.972 20.918 17.415 1.00 70.62 180 ALA A N 1
ATOM 1493 C CA . ALA A 1 180 ? -7.119 19.770 18.322 1.00 70.62 180 ALA A CA 1
ATOM 1494 C C . ALA A 1 180 ? -6.310 18.536 17.867 1.00 70.62 180 ALA A C 1
ATOM 1496 O O . ALA A 1 180 ?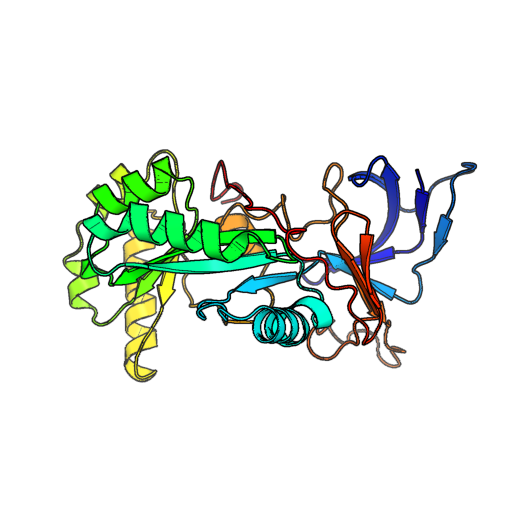 -5.968 17.671 18.674 1.00 70.62 180 ALA A O 1
ATOM 1497 N N . LYS A 1 181 ? -5.939 18.485 16.581 1.00 83.88 181 LYS A N 1
ATOM 1498 C CA . LYS A 1 181 ? -5.273 17.345 15.939 1.00 83.88 181 LYS A CA 1
ATOM 1499 C C . LYS A 1 181 ? -3.926 16.985 16.564 1.00 83.88 181 LYS A C 1
ATOM 1501 O O . LYS A 1 181 ? -3.679 15.815 16.829 1.00 83.88 181 LYS A O 1
ATOM 1506 N N . LYS A 1 182 ? -3.054 17.969 16.822 1.00 85.62 182 LYS A N 1
ATOM 1507 C CA . LYS A 1 182 ? -1.705 17.703 17.365 1.00 85.62 182 LYS A CA 1
ATOM 1508 C C . LYS A 1 182 ? -1.753 17.041 18.738 1.00 85.62 182 LYS A C 1
ATOM 1510 O O . LYS A 1 182 ? -1.014 16.093 18.981 1.00 85.62 182 LYS A O 1
ATOM 1515 N N . ASN A 1 183 ? -2.619 17.541 19.620 1.00 87.94 183 ASN A N 1
ATOM 1516 C CA . ASN A 1 183 ? -2.778 16.951 20.944 1.00 87.94 183 ASN A CA 1
ATOM 1517 C C . ASN A 1 183 ? -3.345 15.531 20.830 1.00 87.94 183 ASN A C 1
ATOM 1519 O O . ASN A 1 183 ? -2.842 14.616 21.472 1.00 87.94 183 ASN A O 1
ATOM 1523 N N . LEU A 1 184 ? -4.336 15.326 19.959 1.00 89.94 184 LEU A N 1
ATOM 1524 C CA . LEU A 1 184 ? -4.947 14.013 19.777 1.00 89.94 184 LEU A CA 1
ATOM 1525 C C . LEU A 1 184 ? -3.963 12.976 19.214 1.00 89.94 184 LEU A C 1
ATOM 1527 O O . LEU A 1 184 ? -3.910 11.863 19.722 1.00 89.94 184 LEU A O 1
ATOM 1531 N N . LEU A 1 185 ? -3.135 13.357 18.235 1.00 92.06 185 LEU A N 1
ATOM 1532 C CA . LEU A 1 185 ? -2.082 12.498 17.681 1.00 92.06 185 LEU A CA 1
ATOM 1533 C C . LEU A 1 185 ? -1.019 12.123 18.712 1.00 92.06 185 LEU A C 1
ATOM 1535 O O . LEU A 1 185 ? -0.603 10.970 18.775 1.00 92.06 185 LEU A O 1
ATOM 1539 N N . LYS A 1 186 ? -0.605 13.081 19.549 1.00 92.75 186 LYS A N 1
ATOM 1540 C CA . LYS A 1 186 ? 0.354 12.811 20.621 1.00 92.75 186 LYS A CA 1
ATOM 1541 C C . LYS A 1 186 ? -0.194 11.773 21.605 1.00 92.75 186 LYS A C 1
ATOM 1543 O O . LYS A 1 186 ? 0.493 10.809 21.913 1.00 92.75 186 LYS A O 1
ATOM 1548 N N . ASN A 1 187 ? -1.440 11.936 22.049 1.00 93.38 187 ASN A N 1
ATOM 1549 C CA . ASN A 1 187 ? -2.064 10.989 22.977 1.00 93.38 187 ASN A CA 1
ATOM 1550 C C . ASN A 1 187 ? -2.328 9.625 22.324 1.00 93.38 187 ASN A C 1
ATOM 1552 O O . ASN A 1 187 ? -2.114 8.595 22.955 1.00 93.38 187 ASN A O 1
ATOM 1556 N N . TRP A 1 188 ? -2.742 9.609 21.056 1.00 95.31 188 TRP A N 1
ATOM 1557 C CA . TRP A 1 188 ? -2.861 8.391 20.254 1.00 95.31 188 TRP A CA 1
ATOM 1558 C C . TRP A 1 188 ? -1.558 7.584 20.251 1.00 95.31 188 TRP A C 1
ATOM 1560 O O . TRP A 1 188 ? -1.569 6.396 20.571 1.00 95.31 188 TRP A O 1
ATOM 1570 N N . ASP A 1 189 ? -0.438 8.239 19.951 1.00 95.38 189 ASP A N 1
ATOM 1571 C CA . ASP A 1 189 ? 0.875 7.599 19.908 1.00 95.38 189 ASP A CA 1
ATOM 1572 C C . ASP A 1 189 ? 1.345 7.128 21.284 1.00 95.38 189 ASP A C 1
ATOM 1574 O O . ASP A 1 189 ? 1.762 5.981 21.432 1.00 95.38 189 ASP A O 1
ATOM 1578 N N . GLU A 1 190 ? 1.208 7.968 22.313 1.00 95.50 190 GLU A N 1
ATOM 1579 C CA . GLU A 1 190 ? 1.596 7.624 23.683 1.00 95.50 190 GLU A CA 1
ATOM 1580 C C . GLU A 1 190 ? 0.826 6.401 24.202 1.00 95.50 190 GLU A C 1
ATOM 1582 O O . GLU A 1 190 ? 1.428 5.463 24.738 1.00 95.50 190 GLU A O 1
ATOM 1587 N N . ILE A 1 191 ? -0.498 6.373 24.012 1.00 95.44 191 ILE A N 1
ATOM 1588 C CA . ILE A 1 191 ? -1.360 5.284 24.482 1.00 95.44 191 ILE A CA 1
ATOM 1589 C C . ILE A 1 191 ? -1.049 3.987 23.728 1.00 95.44 191 ILE A C 1
ATOM 1591 O O . ILE A 1 191 ? -0.804 2.950 24.351 1.00 95.44 191 ILE A O 1
ATOM 1595 N N . LEU A 1 192 ? -1.019 4.023 22.393 1.00 95.50 192 LEU A N 1
ATOM 1596 C CA . LEU A 1 192 ? -0.810 2.814 21.596 1.00 95.50 192 LEU A CA 1
ATOM 1597 C C . LEU A 1 192 ? 0.624 2.289 21.693 1.00 95.50 192 LEU A C 1
ATOM 1599 O O . LEU A 1 192 ? 0.821 1.071 21.702 1.00 95.50 192 LEU A O 1
ATOM 1603 N N . SER A 1 193 ? 1.620 3.169 21.829 1.00 95.06 193 SER A N 1
ATOM 1604 C CA . SER A 1 193 ? 3.010 2.778 22.086 1.00 95.06 193 SER A CA 1
ATOM 1605 C C . SER A 1 193 ? 3.164 2.112 23.449 1.00 95.06 193 SER A C 1
ATOM 1607 O O . SER A 1 193 ? 3.793 1.054 23.540 1.00 95.06 193 SER A O 1
ATOM 1609 N N . LYS A 1 194 ? 2.535 2.660 24.500 1.00 94.69 194 LYS A N 1
ATOM 1610 C CA . LYS A 1 194 ? 2.518 2.052 25.841 1.00 94.69 194 LYS A CA 1
ATOM 1611 C C . LYS A 1 194 ? 1.909 0.650 25.814 1.00 94.69 194 LYS A C 1
ATOM 1613 O O . LYS A 1 194 ? 2.465 -0.283 26.396 1.00 94.69 194 LYS A O 1
ATOM 1618 N N . GLU A 1 195 ? 0.813 0.484 25.081 1.00 93.94 195 GLU A N 1
ATOM 1619 C CA . GLU A 1 195 ? 0.146 -0.806 24.906 1.00 93.94 195 GLU A CA 1
ATOM 1620 C C . GLU A 1 195 ? 0.862 -1.727 23.904 1.00 93.94 195 GLU A C 1
ATOM 1622 O O . GLU A 1 195 ? 0.542 -2.914 23.818 1.00 93.94 195 GLU A O 1
ATOM 1627 N N . LYS A 1 196 ? 1.893 -1.249 23.195 1.00 92.50 196 LYS A N 1
ATOM 1628 C CA . LYS A 1 196 ? 2.609 -1.976 22.130 1.00 92.50 196 LYS A CA 1
ATOM 1629 C C . LYS A 1 196 ? 1.677 -2.444 21.004 1.00 92.50 196 LYS A C 1
ATOM 1631 O O . LYS A 1 196 ? 1.802 -3.565 20.509 1.00 92.50 196 LYS A O 1
ATOM 1636 N N . ILE A 1 197 ? 0.721 -1.602 20.627 1.00 94.44 197 ILE A N 1
ATOM 1637 C CA . ILE A 1 197 ? -0.186 -1.822 19.497 1.00 94.44 197 ILE A CA 1
ATOM 1638 C C . ILE A 1 197 ? 0.466 -1.259 18.231 1.00 94.44 197 ILE A C 1
ATOM 1640 O O . ILE A 1 197 ? 1.029 -0.168 18.251 1.00 94.44 197 ILE A O 1
ATOM 1644 N N . SER A 1 198 ? 0.404 -1.990 17.115 1.00 93.31 198 SER A N 1
ATOM 1645 C CA . SER A 1 198 ? 0.968 -1.520 15.843 1.00 93.31 198 SER A CA 1
ATOM 1646 C C . SER A 1 198 ? 0.136 -0.367 15.280 1.00 93.31 198 SER A C 1
ATOM 1648 O O . SER A 1 198 ? -1.047 -0.537 14.978 1.00 93.31 198 SER A O 1
ATOM 1650 N N . HIS A 1 199 ? 0.746 0.809 15.143 1.00 95.31 199 HIS A N 1
ATOM 1651 C CA . HIS A 1 199 ? 0.066 2.011 14.670 1.00 95.31 199 HIS A CA 1
ATOM 1652 C C . HIS A 1 199 ? 0.993 2.950 13.889 1.00 95.31 199 HIS A C 1
ATOM 1654 O O . HIS A 1 199 ? 2.227 2.789 13.860 1.00 95.31 199 HIS A O 1
ATOM 1660 N N . LEU A 1 200 ? 0.373 3.922 13.219 1.00 95.19 200 LEU A N 1
ATOM 1661 C CA . LEU A 1 200 ? 1.040 5.096 12.668 1.00 95.19 200 LEU A CA 1
ATOM 1662 C C . LEU A 1 200 ? 0.801 6.322 13.548 1.00 95.19 200 LEU A C 1
ATOM 1664 O O . LEU A 1 200 ? -0.293 6.491 14.084 1.00 95.19 200 LEU A O 1
ATOM 1668 N N . PHE A 1 201 ? 1.834 7.161 13.648 1.00 90.38 201 PHE A N 1
ATOM 1669 C CA . PHE A 1 201 ? 1.782 8.448 14.340 1.00 90.38 201 PHE A CA 1
ATOM 1670 C C . PHE A 1 201 ? 0.941 9.466 13.563 1.00 90.38 201 PHE A C 1
ATOM 1672 O O . PHE A 1 201 ? 0.119 10.150 14.150 1.00 90.38 201 PHE A O 1
ATOM 1679 N N . ASP A 1 202 ? 1.111 9.537 12.241 1.00 89.62 202 ASP A N 1
ATOM 1680 C CA . ASP A 1 202 ? 0.441 10.518 11.384 1.00 89.62 202 ASP A CA 1
ATOM 1681 C C . ASP A 1 202 ? -0.618 9.883 10.476 1.00 89.62 202 ASP A C 1
ATOM 1683 O O . ASP A 1 202 ? -0.598 8.679 10.195 1.00 89.62 202 ASP A O 1
ATOM 1687 N N . GLU A 1 203 ? -1.504 10.735 9.953 1.00 90.50 203 GLU A N 1
ATOM 1688 C CA . GLU A 1 203 ? -2.342 10.395 8.804 1.00 90.50 203 GLU A CA 1
ATOM 1689 C C . GLU A 1 203 ? -1.489 10.117 7.564 1.00 90.50 203 GLU A C 1
ATOM 1691 O O . GLU A 1 203 ? -0.392 10.655 7.385 1.00 90.50 203 GLU A O 1
ATOM 1696 N N . ILE A 1 204 ? -2.037 9.316 6.658 1.00 92.50 204 ILE A N 1
ATOM 1697 C CA . ILE A 1 204 ? -1.437 9.088 5.350 1.00 92.50 204 ILE A CA 1
ATOM 1698 C C . ILE A 1 204 ? -2.093 10.052 4.358 1.00 92.50 204 ILE A C 1
ATOM 1700 O O . ILE A 1 204 ? -3.317 10.022 4.226 1.00 92.50 204 ILE A O 1
ATOM 1704 N N . PRO A 1 205 ? -1.317 10.881 3.643 1.00 91.75 205 PRO A N 1
ATOM 1705 C CA . PRO A 1 205 ? -1.866 11.724 2.592 1.00 91.75 205 PRO A CA 1
ATOM 1706 C C . PRO A 1 205 ? -2.446 10.875 1.453 1.00 91.75 205 PRO A C 1
ATOM 1708 O O . PRO A 1 205 ? -1.807 9.949 0.948 1.00 91.75 205 PRO A O 1
ATOM 1711 N N . GLU A 1 206 ? -3.664 11.199 1.026 1.00 92.94 206 GLU A N 1
ATOM 1712 C CA . GLU A 1 206 ? -4.302 10.524 -0.104 1.00 92.94 206 GLU A CA 1
ATOM 1713 C C . GLU A 1 206 ? -3.614 10.867 -1.430 1.00 92.94 206 GLU A C 1
ATOM 1715 O O . GLU A 1 206 ? -3.080 11.961 -1.612 1.00 92.94 206 GLU A O 1
ATOM 1720 N N . LYS A 1 207 ? -3.653 9.924 -2.377 1.00 91.81 207 LYS A N 1
ATOM 1721 C CA . LYS A 1 207 ? -3.185 10.079 -3.767 1.00 91.81 207 LYS A CA 1
ATOM 1722 C C . LYS A 1 207 ? -1.721 10.513 -3.901 1.00 91.81 207 LYS A C 1
ATOM 1724 O O . LYS A 1 207 ? -1.336 11.102 -4.912 1.00 91.81 207 LYS A O 1
ATOM 1729 N N . THR A 1 208 ? -0.917 10.176 -2.898 1.00 92.69 208 THR A N 1
ATOM 1730 C CA . THR A 1 208 ? 0.539 10.339 -2.886 1.00 92.69 208 THR A CA 1
ATOM 1731 C C . THR A 1 208 ? 1.201 8.994 -2.560 1.00 92.69 208 THR A C 1
ATOM 1733 O O . THR A 1 208 ? 0.571 8.148 -1.908 1.00 92.69 208 THR A O 1
ATOM 1736 N N . PRO A 1 209 ? 2.432 8.730 -3.0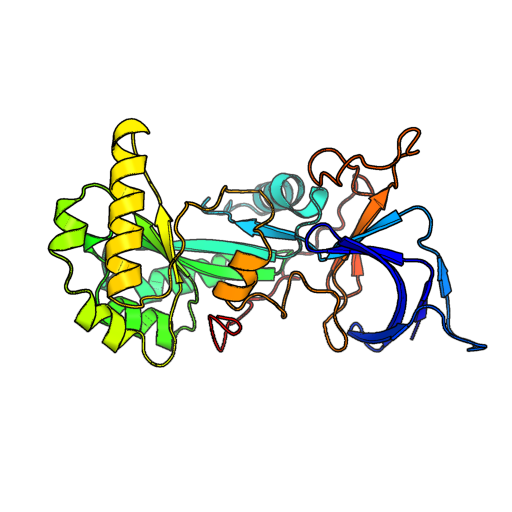39 1.00 93.31 209 PRO A N 1
ATOM 1737 C CA . PRO A 1 209 ? 3.156 7.506 -2.740 1.00 93.31 209 PRO A CA 1
ATOM 1738 C C . PRO A 1 209 ? 3.391 7.361 -1.238 1.00 93.31 209 PRO A C 1
ATOM 1740 O O . PRO A 1 209 ? 3.944 8.236 -0.572 1.00 93.31 209 PRO A O 1
ATOM 1743 N N . ILE A 1 210 ? 2.988 6.216 -0.703 1.00 93.81 210 ILE A N 1
ATOM 1744 C CA . ILE A 1 210 ? 3.181 5.875 0.699 1.00 93.81 210 ILE A CA 1
ATOM 1745 C C . ILE A 1 210 ? 4.657 5.543 0.926 1.00 93.81 210 ILE A C 1
ATOM 1747 O O . ILE A 1 210 ? 5.237 4.705 0.236 1.00 93.81 210 ILE A O 1
ATOM 1751 N N . ALA A 1 211 ? 5.253 6.158 1.947 1.00 90.81 211 ALA A N 1
ATOM 1752 C CA . ALA A 1 211 ? 6.640 5.904 2.318 1.00 90.81 211 ALA A CA 1
ATOM 1753 C C . ALA A 1 211 ? 6.896 4.416 2.632 1.00 90.81 211 ALA A C 1
ATOM 1755 O O . ALA A 1 211 ? 6.109 3.766 3.328 1.00 90.81 211 ALA A O 1
ATOM 1756 N N . VAL A 1 212 ? 8.058 3.901 2.212 1.00 90.12 212 VAL A N 1
ATOM 1757 C CA . VAL A 1 212 ? 8.452 2.486 2.376 1.00 90.12 212 VAL A CA 1
ATOM 1758 C C . VAL A 1 212 ? 8.358 2.019 3.835 1.00 90.12 212 VAL A C 1
ATOM 1760 O O . VAL A 1 212 ? 7.886 0.913 4.101 1.00 90.12 212 VAL A O 1
ATOM 1763 N N . LYS A 1 213 ? 8.699 2.883 4.804 1.00 90.81 213 LYS A N 1
ATOM 1764 C CA . LYS A 1 213 ? 8.547 2.599 6.245 1.00 90.81 213 LYS A CA 1
ATOM 1765 C C . LYS A 1 213 ? 7.118 2.191 6.640 1.00 90.81 213 LYS A C 1
ATOM 1767 O O . LYS A 1 213 ? 6.939 1.317 7.484 1.00 90.81 213 LYS A O 1
ATOM 1772 N N . TYR A 1 214 ? 6.095 2.784 6.023 1.00 93.12 214 TYR A N 1
ATOM 1773 C CA . TYR A 1 214 ? 4.694 2.452 6.286 1.00 93.12 214 TYR A CA 1
ATOM 1774 C C . TYR A 1 214 ? 4.271 1.197 5.519 1.00 93.12 214 TYR A C 1
ATOM 1776 O O . TYR A 1 214 ? 3.602 0.339 6.090 1.00 93.12 214 TYR A O 1
ATOM 1784 N N . LEU A 1 215 ? 4.757 1.009 4.287 1.00 93.12 215 LEU A N 1
ATOM 1785 C CA . LEU A 1 215 ? 4.533 -0.227 3.525 1.00 93.12 215 LEU A CA 1
ATOM 1786 C C . LEU A 1 215 ? 5.086 -1.469 4.242 1.00 93.12 215 LEU A C 1
ATOM 1788 O O . LEU A 1 215 ? 4.424 -2.510 4.252 1.00 93.12 215 LEU A O 1
ATOM 1792 N N . LYS A 1 216 ? 6.254 -1.349 4.891 1.00 92.12 216 LYS A N 1
ATOM 1793 C CA . LYS A 1 216 ? 6.849 -2.383 5.759 1.00 92.12 216 LYS A CA 1
ATOM 1794 C C . LYS A 1 216 ? 5.944 -2.706 6.955 1.00 92.12 216 LYS A C 1
ATOM 1796 O O . LYS A 1 216 ? 5.672 -3.880 7.213 1.00 92.12 216 LYS A O 1
ATOM 1801 N N . LYS A 1 217 ? 5.405 -1.686 7.640 1.00 92.00 217 LYS A N 1
ATOM 1802 C CA . LYS A 1 217 ? 4.447 -1.872 8.749 1.00 92.00 217 LYS A CA 1
ATOM 1803 C C . LYS A 1 217 ? 3.168 -2.584 8.293 1.00 92.00 217 LYS A C 1
ATOM 1805 O O . LYS A 1 217 ? 2.733 -3.533 8.949 1.00 92.00 217 LYS A O 1
ATOM 1810 N N . PHE A 1 218 ? 2.608 -2.191 7.149 1.00 94.12 218 PHE A N 1
ATOM 1811 C CA . PHE A 1 218 ? 1.403 -2.808 6.580 1.00 94.12 218 PHE A CA 1
ATOM 1812 C C . PHE A 1 218 ? 1.622 -4.226 6.050 1.00 94.12 218 PHE A C 1
ATOM 1814 O O . PHE A 1 218 ? 0.648 -4.931 5.816 1.00 94.12 218 PHE A O 1
ATOM 1821 N N . GLY A 1 219 ? 2.873 -4.651 5.843 1.00 91.50 219 GLY A N 1
ATOM 1822 C CA . GLY A 1 219 ? 3.201 -5.928 5.203 1.00 91.50 219 GLY A CA 1
ATOM 1823 C C . GLY A 1 219 ? 2.986 -5.936 3.685 1.00 91.50 219 GLY A C 1
ATOM 1824 O O . GLY A 1 219 ? 3.051 -6.999 3.071 1.00 91.50 219 GLY A O 1
ATOM 1825 N N . VAL A 1 220 ? 2.734 -4.769 3.076 1.00 92.19 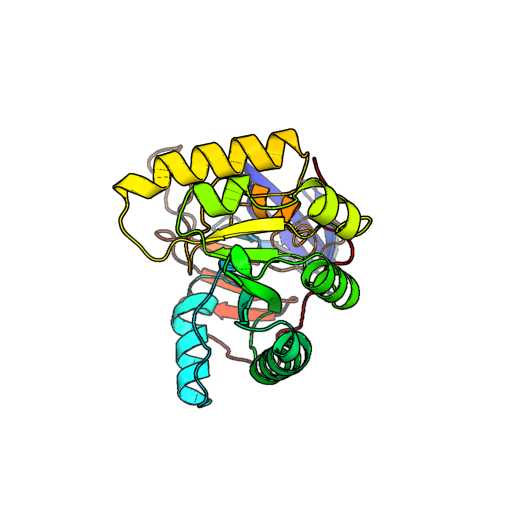220 VAL A N 1
ATOM 1826 C CA . VAL A 1 220 ? 2.646 -4.601 1.613 1.00 92.19 220 VAL A CA 1
ATOM 1827 C C . VAL A 1 220 ? 4.027 -4.772 0.985 1.00 92.19 220 VAL A C 1
ATOM 1829 O O . VAL A 1 220 ? 4.165 -5.443 -0.035 1.00 92.19 220 VAL A O 1
ATOM 1832 N N . TYR A 1 221 ? 5.058 -4.233 1.634 1.00 89.81 221 TYR A N 1
ATOM 1833 C CA . TYR A 1 221 ? 6.448 -4.526 1.301 1.00 89.81 221 TYR A CA 1
ATOM 1834 C C . TYR A 1 221 ? 6.843 -5.903 1.872 1.00 89.81 221 TYR A C 1
ATOM 1836 O O . TYR A 1 221 ? 6.520 -6.175 3.034 1.00 89.81 221 TYR A O 1
ATOM 1844 N N . PRO A 1 222 ? 7.554 -6.772 1.124 1.00 85.56 222 PRO A N 1
ATOM 1845 C CA . PRO A 1 222 ? 8.142 -6.550 -0.206 1.00 85.56 222 PRO A CA 1
ATOM 1846 C C . PRO A 1 222 ? 7.252 -6.961 -1.397 1.00 85.56 222 PRO A C 1
ATOM 1848 O O . PRO A 1 222 ? 7.710 -6.950 -2.532 1.00 85.56 222 PRO A O 1
ATOM 1851 N N . LYS A 1 223 ? 5.985 -7.359 -1.195 1.00 86.25 223 LYS A N 1
ATOM 1852 C CA . LYS A 1 223 ? 5.123 -7.802 -2.315 1.00 86.25 223 LYS A CA 1
ATOM 1853 C C . LYS A 1 223 ? 4.925 -6.708 -3.375 1.00 86.25 223 LYS A C 1
ATOM 1855 O O . LYS A 1 223 ? 4.832 -7.021 -4.563 1.00 86.25 223 LYS A O 1
ATOM 1860 N N . ARG A 1 224 ? 4.842 -5.445 -2.945 1.00 88.25 224 ARG A N 1
ATOM 1861 C CA . ARG A 1 224 ? 4.812 -4.242 -3.792 1.00 88.25 224 ARG A CA 1
ATOM 1862 C C . ARG A 1 224 ? 5.684 -3.147 -3.187 1.00 88.25 224 ARG A C 1
ATOM 1864 O O . ARG A 1 224 ? 5.892 -3.120 -1.974 1.00 88.25 224 ARG A O 1
ATOM 1871 N N . GLY A 1 225 ? 6.154 -2.236 -4.039 1.00 81.44 225 GLY A N 1
ATOM 1872 C CA . GLY A 1 225 ? 7.077 -1.172 -3.641 1.00 81.44 225 GLY A CA 1
ATOM 1873 C C . GLY A 1 225 ? 8.508 -1.668 -3.402 1.00 81.44 225 GLY A C 1
ATOM 1874 O O . GLY A 1 225 ? 9.204 -1.102 -2.567 1.00 81.44 225 GLY A O 1
ATOM 1875 N N . ASP A 1 226 ? 8.920 -2.738 -4.089 1.00 87.56 226 ASP A N 1
ATOM 1876 C CA . ASP A 1 226 ? 10.235 -3.369 -3.954 1.00 87.56 226 ASP A CA 1
ATOM 1877 C C . ASP A 1 226 ? 10.831 -3.718 -5.330 1.00 87.56 226 ASP A C 1
ATOM 1879 O O . ASP A 1 226 ? 10.096 -3.954 -6.290 1.00 87.56 226 ASP A O 1
ATOM 1883 N N . LEU A 1 227 ? 12.162 -3.763 -5.403 1.00 89.06 227 LEU A N 1
ATOM 1884 C CA . LEU A 1 227 ? 12.957 -4.214 -6.550 1.00 89.06 227 LEU A CA 1
ATOM 1885 C C . LEU A 1 227 ? 14.071 -5.176 -6.097 1.00 89.06 227 LEU A C 1
ATOM 1887 O O . LEU A 1 227 ? 15.205 -5.110 -6.570 1.00 89.06 227 LEU A O 1
ATOM 1891 N N . SER A 1 228 ? 13.763 -6.075 -5.158 1.00 89.19 228 SER A N 1
ATOM 1892 C CA . SER A 1 228 ? 14.705 -7.072 -4.639 1.00 89.19 228 SER A CA 1
ATOM 1893 C C . SER A 1 228 ? 14.670 -8.401 -5.406 1.00 89.19 228 SER A C 1
ATOM 1895 O O . SER A 1 228 ? 13.760 -8.691 -6.187 1.00 89.19 228 SER A O 1
ATOM 1897 N N . ILE A 1 229 ? 15.677 -9.247 -5.185 1.00 91.00 229 ILE A N 1
ATOM 1898 C CA . ILE A 1 229 ? 15.761 -10.577 -5.803 1.00 91.00 229 ILE A CA 1
ATOM 1899 C C . ILE A 1 229 ? 14.567 -11.444 -5.377 1.00 91.00 229 ILE A C 1
ATOM 1901 O O . ILE A 1 229 ? 14.243 -11.556 -4.200 1.00 91.00 229 ILE A O 1
ATOM 1905 N N . GLY A 1 230 ? 13.936 -12.097 -6.351 1.00 88.38 230 GLY A N 1
ATOM 1906 C CA . GLY A 1 230 ? 12.757 -12.943 -6.176 1.00 88.38 230 GLY A CA 1
ATOM 1907 C C . GLY A 1 230 ? 11.426 -12.195 -6.267 1.00 88.38 230 GLY A C 1
ATOM 1908 O O . GLY A 1 230 ? 10.392 -12.850 -6.426 1.00 88.38 230 GLY A O 1
ATOM 1909 N N . SER A 1 231 ? 11.441 -10.858 -6.218 1.00 88.44 231 SER A N 1
ATOM 1910 C CA . SER A 1 231 ? 10.241 -10.033 -6.386 1.00 88.44 231 SER A CA 1
ATOM 1911 C C . SER A 1 231 ? 9.747 -10.029 -7.838 1.00 88.44 231 SER A C 1
ATOM 1913 O O . SER A 1 231 ? 10.500 -10.276 -8.786 1.00 88.44 231 SER A O 1
ATOM 1915 N N . GLU A 1 232 ? 8.448 -9.785 -8.006 1.00 91.00 232 GLU A N 1
ATOM 1916 C CA . GLU A 1 232 ? 7.831 -9.568 -9.312 1.00 91.00 232 GLU A CA 1
ATOM 1917 C C . GLU A 1 232 ? 8.218 -8.191 -9.859 1.00 91.00 232 GLU A C 1
ATOM 1919 O O . GLU A 1 232 ? 8.172 -7.192 -9.140 1.00 91.00 232 GLU A O 1
ATOM 1924 N N . ILE A 1 233 ? 8.562 -8.127 -11.145 1.00 91.00 233 ILE A N 1
ATOM 1925 C CA . ILE A 1 233 ? 9.060 -6.906 -11.7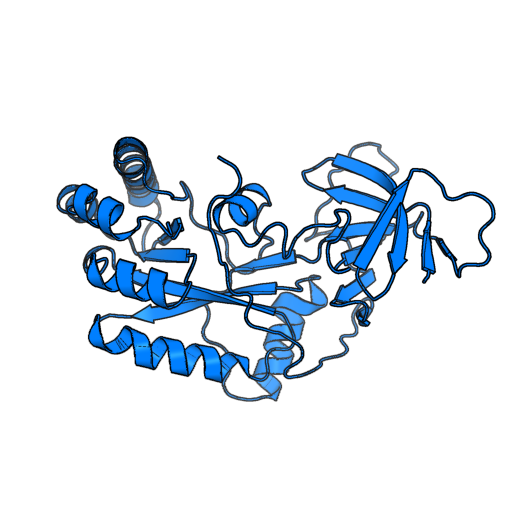71 1.00 91.00 233 ILE A CA 1
ATOM 1926 C C . ILE A 1 233 ? 7.942 -5.863 -11.942 1.00 91.00 233 ILE A C 1
ATOM 1928 O O . ILE A 1 233 ? 7.045 -5.995 -12.779 1.00 91.00 233 ILE A O 1
ATOM 1932 N N . ASN A 1 234 ? 8.015 -4.809 -11.130 1.00 93.75 234 ASN A N 1
ATOM 1933 C CA . ASN A 1 234 ? 7.099 -3.675 -11.140 1.00 93.75 234 ASN A CA 1
ATOM 1934 C C . ASN A 1 234 ? 7.902 -2.389 -10.932 1.00 93.75 234 ASN A C 1
ATOM 1936 O O . ASN A 1 234 ? 8.368 -2.132 -9.822 1.00 93.75 234 ASN A O 1
ATOM 1940 N N . TYR A 1 235 ? 8.070 -1.583 -11.978 1.00 95.00 235 TYR A N 1
ATOM 1941 C CA . TYR A 1 235 ? 8.862 -0.359 -11.893 1.00 95.00 235 TYR A CA 1
ATOM 1942 C C . TYR A 1 235 ? 8.297 0.792 -12.718 1.00 95.00 235 TYR A C 1
ATOM 1944 O O . TYR A 1 235 ? 7.609 0.600 -13.720 1.00 95.00 235 TYR A O 1
ATOM 1952 N N . ASN A 1 236 ? 8.675 1.995 -12.312 1.00 95.44 236 ASN A N 1
ATOM 1953 C CA . ASN A 1 236 ? 8.543 3.218 -13.079 1.00 95.44 236 ASN A CA 1
ATOM 1954 C C . ASN A 1 236 ? 9.912 3.632 -13.611 1.00 95.44 236 ASN A C 1
ATO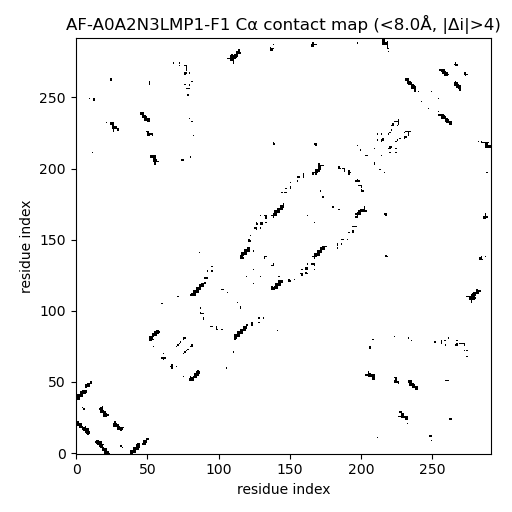M 1956 O O . ASN A 1 236 ? 10.926 3.431 -12.944 1.00 95.44 236 ASN A O 1
ATOM 1960 N N . LEU A 1 237 ? 9.922 4.234 -14.794 1.00 94.88 237 LEU A N 1
ATOM 1961 C CA . LEU A 1 237 ? 11.061 4.937 -15.361 1.00 94.88 237 LEU A CA 1
ATOM 1962 C C . LEU A 1 237 ? 10.713 6.408 -15.465 1.00 94.88 237 LEU A C 1
ATOM 1964 O O . LEU A 1 237 ? 9.714 6.763 -16.088 1.00 94.88 237 LEU A O 1
ATOM 1968 N N . TYR A 1 238 ? 11.563 7.244 -14.897 1.00 92.88 238 TYR A N 1
ATOM 1969 C CA . TYR A 1 238 ? 11.505 8.692 -15.006 1.00 92.88 238 TYR A CA 1
ATOM 1970 C C . TYR A 1 238 ? 12.667 9.163 -15.860 1.00 92.88 238 TYR A C 1
ATOM 1972 O O . TYR A 1 238 ? 13.756 8.590 -15.784 1.00 92.88 238 TYR A O 1
ATOM 1980 N N . PHE A 1 239 ? 12.447 10.187 -16.679 1.00 89.19 239 PHE A N 1
ATOM 1981 C CA . PHE A 1 239 ? 13.556 10.811 -17.394 1.00 89.19 239 PHE A CA 1
ATOM 1982 C C . PHE A 1 239 ? 14.548 11.371 -16.379 1.00 89.19 239 PHE A C 1
ATOM 1984 O O . PHE A 1 239 ? 14.160 12.099 -15.465 1.00 89.19 239 PHE A O 1
ATOM 1991 N N . LYS A 1 240 ? 15.827 11.026 -16.532 1.00 83.25 240 LYS A N 1
ATOM 1992 C CA . LYS A 1 240 ? 16.880 11.663 -15.753 1.00 83.25 240 LYS A CA 1
ATOM 1993 C C . LYS A 1 240 ? 16.953 13.122 -16.206 1.00 83.25 240 LYS A C 1
ATOM 1995 O O . LYS A 1 240 ? 17.176 13.383 -17.383 1.00 83.25 240 LYS A O 1
ATOM 2000 N N . ALA A 1 241 ? 16.702 14.069 -15.304 1.00 70.69 241 ALA A N 1
ATOM 2001 C CA . ALA A 1 241 ? 16.941 15.474 -15.614 1.00 70.69 241 ALA A CA 1
ATOM 2002 C C . ALA A 1 241 ? 18.435 15.672 -15.921 1.00 70.69 241 ALA A C 1
ATOM 2004 O O . ALA A 1 241 ? 19.276 15.059 -15.255 1.00 70.69 241 ALA A O 1
ATOM 2005 N N . ASP A 1 242 ? 18.762 16.529 -16.893 1.00 56.75 242 ASP A N 1
ATOM 2006 C CA . ASP A 1 242 ? 20.133 16.986 -17.136 1.00 56.75 242 ASP A CA 1
ATOM 2007 C C . ASP A 1 242 ? 20.597 17.767 -15.893 1.00 56.75 242 ASP A C 1
ATOM 2009 O O . ASP A 1 242 ? 20.357 18.967 -15.749 1.00 56.75 242 ASP A O 1
ATOM 2013 N N . LYS A 1 243 ? 21.167 17.056 -14.914 1.00 50.72 243 LYS A N 1
ATOM 2014 C CA . LYS A 1 243 ? 21.636 17.617 -13.643 1.00 50.72 243 LYS A CA 1
ATOM 2015 C C . LYS A 1 243 ? 22.846 18.521 -13.930 1.00 50.72 243 LYS A C 1
ATOM 2017 O O . LYS A 1 243 ? 23.968 18.034 -14.005 1.00 50.72 243 LYS A O 1
ATOM 2022 N N . VAL A 1 244 ? 22.618 19.828 -14.099 1.00 47.75 244 VAL A N 1
ATOM 2023 C CA . VAL A 1 244 ? 23.683 20.859 -14.097 1.00 47.75 244 VAL A CA 1
ATOM 2024 C C . VAL A 1 244 ? 24.216 21.098 -12.674 1.00 47.75 244 VAL A C 1
ATOM 2026 O O . VAL A 1 244 ? 25.337 21.565 -12.520 1.00 47.75 244 VAL A O 1
ATOM 2029 N N . ASP A 1 245 ? 23.471 20.683 -11.644 1.00 41.41 245 ASP A N 1
ATOM 2030 C CA . ASP A 1 245 ? 23.931 20.618 -10.254 1.00 41.41 245 ASP A CA 1
ATOM 2031 C C . ASP A 1 245 ? 23.737 19.200 -9.699 1.00 41.41 245 ASP A C 1
ATOM 2033 O O . ASP A 1 245 ? 22.635 18.636 -9.702 1.00 41.41 245 ASP A O 1
ATOM 2037 N N . GLU A 1 246 ? 24.827 18.608 -9.216 1.00 44.09 246 GLU A N 1
ATOM 2038 C CA . GLU A 1 246 ? 24.790 17.382 -8.429 1.00 44.09 246 GLU A CA 1
ATOM 2039 C C . GLU A 1 246 ? 23.981 17.658 -7.147 1.00 44.09 246 GLU A C 1
ATOM 2041 O O . GLU A 1 246 ? 24.266 18.625 -6.447 1.00 44.09 246 GLU A O 1
ATOM 2046 N N . HIS A 1 247 ? 23.029 16.780 -6.801 1.00 47.62 247 HIS A N 1
ATOM 2047 C CA . HIS A 1 247 ? 22.229 16.765 -5.552 1.00 47.62 247 HIS A CA 1
ATOM 2048 C C . HIS A 1 247 ? 20.830 17.415 -5.546 1.00 47.62 247 HIS A C 1
ATOM 2050 O O . HIS A 1 247 ? 20.321 17.741 -4.473 1.00 47.62 247 HIS A O 1
ATOM 2056 N N . VAL A 1 248 ? 20.119 17.511 -6.676 1.00 51.03 248 VAL A N 1
ATOM 2057 C CA . VAL A 1 248 ? 18.651 17.682 -6.590 1.00 51.03 248 VAL A CA 1
ATOM 2058 C C . VAL A 1 248 ? 17.999 16.332 -6.233 1.00 51.03 248 VAL A C 1
ATOM 2060 O O . VAL A 1 248 ? 18.213 15.360 -6.968 1.00 51.03 248 VAL A O 1
ATOM 2063 N N . PRO A 1 249 ? 17.235 16.231 -5.125 1.00 59.38 249 PRO A N 1
ATOM 2064 C CA . PRO A 1 249 ? 16.538 15.002 -4.751 1.00 59.38 249 PRO A CA 1
ATOM 2065 C C . PRO A 1 249 ? 15.438 14.659 -5.765 1.00 59.38 249 PRO A C 1
ATOM 2067 O O . PRO A 1 249 ? 14.744 15.548 -6.259 1.00 59.38 249 PRO A O 1
ATOM 2070 N N . PHE A 1 250 ? 15.273 13.366 -6.059 1.00 61.56 250 PHE A N 1
ATOM 2071 C CA . PHE A 1 250 ? 14.203 12.865 -6.924 1.00 61.56 250 PHE A CA 1
ATOM 2072 C C . PHE A 1 250 ? 12.826 13.241 -6.355 1.00 61.56 250 PHE A C 1
ATOM 2074 O O . PHE A 1 250 ? 12.540 13.050 -5.168 1.00 61.56 250 PHE A O 1
ATOM 2081 N N . HIS A 1 251 ? 11.954 13.767 -7.210 1.00 64.88 251 HIS A N 1
ATOM 2082 C CA . HIS A 1 251 ? 10.621 14.221 -6.849 1.00 64.88 251 HIS A CA 1
ATOM 2083 C C . HIS A 1 251 ? 9.598 13.625 -7.814 1.00 64.88 251 HIS A C 1
ATOM 2085 O O . HIS A 1 251 ? 9.363 14.167 -8.889 1.00 64.88 251 HIS A O 1
ATOM 2091 N N . TYR A 1 252 ? 8.900 12.569 -7.391 1.00 64.62 252 TYR A N 1
ATOM 2092 C CA . TYR A 1 252 ? 7.914 11.869 -8.228 1.00 64.62 252 TYR A CA 1
ATOM 2093 C C . TYR A 1 252 ? 6.792 12.770 -8.793 1.00 64.62 252 TYR A C 1
ATOM 2095 O O . TYR A 1 252 ? 6.212 12.436 -9.821 1.00 64.62 252 TYR A O 1
ATOM 2103 N N . ASP A 1 253 ? 6.473 13.888 -8.127 1.00 64.19 253 ASP A N 1
ATOM 2104 C CA . ASP A 1 253 ? 5.473 14.870 -8.579 1.00 64.19 253 ASP A CA 1
ATOM 2105 C C . ASP A 1 253 ? 6.007 15.842 -9.645 1.00 64.19 253 ASP A C 1
ATOM 2107 O O . ASP A 1 253 ? 5.226 16.490 -10.341 1.00 64.19 253 ASP A O 1
ATOM 2111 N N . LYS A 1 254 ? 7.332 15.994 -9.745 1.00 66.88 254 LYS A N 1
ATOM 2112 C CA . LYS A 1 254 ? 7.995 16.940 -10.657 1.00 66.88 254 LYS A CA 1
ATOM 2113 C C . LYS A 1 254 ? 8.662 16.230 -11.828 1.00 66.88 254 LYS A C 1
ATOM 2115 O O . LYS A 1 254 ? 8.686 16.765 -12.935 1.00 66.88 254 LYS A O 1
ATOM 2120 N N . ASP A 1 255 ? 9.191 15.038 -11.582 1.00 76.19 255 ASP A N 1
ATOM 2121 C CA . ASP A 1 255 ? 9.890 14.245 -12.577 1.00 76.19 255 ASP A CA 1
ATOM 2122 C C . ASP A 1 255 ? 8.892 13.562 -13.512 1.00 76.19 255 ASP A C 1
ATOM 2124 O O . ASP A 1 255 ? 7.910 12.938 -13.100 1.00 76.19 255 ASP A O 1
ATOM 2128 N N . ARG A 1 256 ? 9.141 13.682 -14.816 1.00 83.81 256 ARG A N 1
ATOM 2129 C CA . ARG A 1 256 ? 8.228 13.177 -15.840 1.00 83.81 256 ARG A CA 1
ATOM 2130 C C . ARG A 1 256 ? 8.336 11.656 -15.947 1.00 83.81 256 ARG A C 1
ATOM 2132 O O . ARG A 1 256 ? 9.378 11.132 -16.348 1.00 83.81 256 ARG A O 1
ATOM 2139 N N . LEU A 1 257 ? 7.235 10.962 -15.654 1.00 90.31 257 LEU A N 1
ATOM 2140 C CA . LEU A 1 257 ? 7.102 9.525 -15.887 1.00 90.31 257 LEU A CA 1
ATOM 2141 C C . LEU A 1 257 ? 7.248 9.229 -17.387 1.00 90.31 257 LEU A C 1
ATOM 2143 O O . LEU A 1 257 ? 6.485 9.726 -18.216 1.00 90.31 257 LEU A O 1
ATOM 2147 N N . ALA A 1 258 ? 8.237 8.411 -17.729 1.00 93.00 258 ALA A N 1
ATOM 2148 C CA . ALA A 1 258 ? 8.475 7.931 -19.080 1.00 93.00 258 ALA A CA 1
ATOM 2149 C C . ALA A 1 258 ? 7.730 6.620 -19.329 1.00 93.00 258 ALA A C 1
ATOM 2151 O O . ALA A 1 258 ? 7.024 6.487 -20.322 1.00 93.00 258 ALA A O 1
ATOM 2152 N N . ILE A 1 259 ? 7.886 5.637 -18.440 1.00 94.88 259 ILE A N 1
ATOM 2153 C CA . ILE A 1 259 ? 7.291 4.308 -18.608 1.00 94.88 259 ILE A CA 1
ATOM 2154 C C . ILE A 1 259 ? 6.868 3.764 -17.247 1.00 94.88 259 ILE A C 1
ATOM 2156 O O . ILE A 1 259 ? 7.626 3.843 -16.287 1.00 94.88 259 ILE A O 1
ATOM 2160 N N . MET A 1 260 ? 5.691 3.147 -17.177 1.00 95.25 260 MET A N 1
ATOM 2161 C CA . MET A 1 260 ? 5.290 2.290 -16.061 1.00 95.25 260 MET A CA 1
ATOM 2162 C C . MET A 1 260 ? 5.193 0.847 -16.546 1.00 95.25 260 MET A C 1
ATOM 2164 O O . MET A 1 260 ? 4.443 0.549 -17.481 1.00 95.25 260 MET A O 1
ATOM 2168 N N . VAL A 1 261 ? 5.920 -0.050 -15.884 1.00 94.50 261 VAL A N 1
ATOM 2169 C CA . VAL A 1 261 ? 5.852 -1.497 -16.089 1.00 94.50 261 VAL A CA 1
ATOM 2170 C C . VAL A 1 261 ? 5.211 -2.143 -14.870 1.00 94.50 261 VAL A C 1
ATOM 2172 O O . VAL A 1 261 ? 5.724 -2.040 -13.757 1.00 94.50 261 VAL A O 1
ATOM 2175 N N . HIS A 1 262 ? 4.104 -2.843 -15.093 1.00 93.38 262 HIS A N 1
ATOM 2176 C CA . HIS A 1 262 ? 3.350 -3.550 -14.066 1.00 93.38 262 HIS A CA 1
ATOM 2177 C C . HIS A 1 262 ? 3.182 -5.014 -14.473 1.00 93.38 262 HIS A C 1
ATOM 2179 O O . HIS A 1 262 ? 2.730 -5.307 -15.58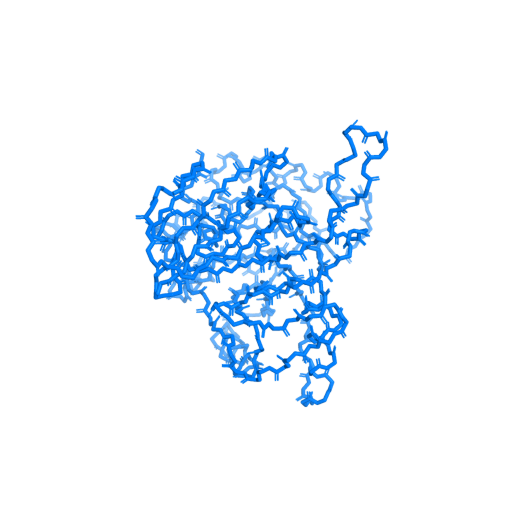2 1.00 93.38 262 HIS A O 1
ATOM 2185 N N . LYS A 1 263 ? 3.609 -5.938 -13.604 1.00 90.44 263 LYS A N 1
ATOM 2186 C CA . LYS A 1 263 ? 3.644 -7.392 -13.853 1.00 90.44 263 LYS A CA 1
ATOM 2187 C C . LYS A 1 263 ? 4.341 -7.751 -15.175 1.00 90.44 263 LYS A C 1
ATOM 2189 O O . LYS A 1 263 ? 3.874 -8.589 -15.945 1.00 90.44 263 LYS A O 1
ATOM 2194 N N . GLY A 1 264 ? 5.448 -7.063 -15.469 1.00 88.44 264 GLY A N 1
ATOM 2195 C CA . GLY A 1 264 ? 6.222 -7.233 -16.706 1.00 88.44 264 GLY A CA 1
ATOM 2196 C C . GLY A 1 264 ? 5.596 -6.643 -17.977 1.00 88.44 264 GLY A C 1
ATOM 2197 O O . GLY A 1 264 ? 6.175 -6.792 -19.051 1.00 88.44 264 GLY A O 1
ATOM 2198 N N . LEU A 1 265 ? 4.450 -5.961 -17.886 1.00 91.81 265 LEU A N 1
ATOM 2199 C CA . LEU A 1 265 ? 3.770 -5.348 -19.028 1.00 91.81 265 LEU A CA 1
ATOM 2200 C C . LEU A 1 265 ? 3.816 -3.825 -18.939 1.00 91.81 265 LEU A C 1
ATOM 2202 O O . LEU A 1 265 ? 3.575 -3.230 -17.889 1.00 91.81 265 LEU A O 1
ATOM 2206 N N . ILE A 1 266 ? 4.089 -3.185 -20.072 1.00 92.88 266 ILE A N 1
ATOM 2207 C CA . ILE A 1 266 ? 4.022 -1.730 -20.183 1.00 92.88 266 ILE A CA 1
ATOM 2208 C C . ILE A 1 266 ? 2.556 -1.304 -20.043 1.00 92.88 266 ILE A C 1
ATOM 2210 O O . ILE A 1 266 ? 1.688 -1.766 -20.787 1.00 92.88 266 ILE A O 1
ATOM 2214 N N . THR A 1 267 ? 2.296 -0.449 -19.057 1.00 92.25 267 THR A N 1
ATOM 2215 C CA . THR A 1 267 ? 0.959 0.065 -18.728 1.00 92.25 267 THR A CA 1
ATOM 2216 C C . THR A 1 267 ? 0.824 1.536 -19.101 1.00 92.25 267 THR A C 1
ATOM 2218 O O . THR A 1 267 ? -0.197 1.927 -19.661 1.00 92.25 267 THR A O 1
ATOM 2221 N N . THR A 1 268 ? 1.871 2.327 -18.865 1.00 93.06 268 THR A N 1
ATOM 2222 C CA . THR A 1 268 ? 1.909 3.757 -19.196 1.00 93.06 268 THR A CA 1
ATOM 2223 C C . THR A 1 268 ? 3.166 4.058 -19.999 1.00 93.06 268 THR A C 1
ATOM 2225 O O . THR A 1 268 ? 4.242 3.570 -19.652 1.00 93.06 268 THR A O 1
ATOM 2228 N N . THR A 1 269 ? 3.036 4.872 -21.042 1.00 91.88 269 THR A N 1
ATOM 2229 C CA . THR A 1 269 ? 4.140 5.411 -21.848 1.00 91.88 269 THR A CA 1
ATOM 2230 C C . THR A 1 269 ? 3.948 6.907 -22.021 1.00 91.88 269 THR A C 1
ATOM 2232 O O . THR A 1 269 ? 3.036 7.341 -22.723 1.00 91.88 269 THR A O 1
ATOM 2235 N N . CYS A 1 270 ? 4.809 7.703 -21.395 1.00 85.25 270 CYS A N 1
ATOM 2236 C CA . CYS A 1 270 ? 4.715 9.153 -21.302 1.00 85.25 270 CYS A CA 1
ATOM 2237 C C . CYS A 1 270 ? 3.321 9.583 -20.820 1.00 85.25 270 CYS A C 1
ATOM 2239 O O . CYS A 1 270 ? 3.043 9.559 -19.626 1.00 85.25 270 CYS A O 1
ATOM 2241 N N . ASN A 1 271 ? 2.430 9.922 -21.752 1.00 83.25 271 ASN A N 1
ATOM 2242 C CA . ASN A 1 271 ? 1.084 10.413 -21.461 1.00 83.25 271 ASN A CA 1
ATOM 2243 C C . ASN A 1 271 ? -0.018 9.443 -21.923 1.00 83.25 271 ASN A C 1
ATOM 2245 O O . ASN A 1 271 ? -1.201 9.758 -21.820 1.00 83.25 271 ASN A O 1
ATOM 2249 N N . GLU A 1 272 ? 0.354 8.280 -22.454 1.00 91.50 272 GLU A N 1
ATOM 2250 C CA . GLU A 1 272 ? -0.577 7.271 -22.946 1.00 91.50 272 GLU A CA 1
ATOM 2251 C C . GLU A 1 272 ? -0.691 6.121 -21.953 1.00 91.50 272 GLU A C 1
ATOM 2253 O O . GLU A 1 272 ? 0.307 5.623 -21.430 1.00 91.50 272 GLU A O 1
ATOM 2258 N N . VAL A 1 273 ? -1.925 5.686 -21.706 1.00 93.31 273 VAL A N 1
ATOM 2259 C CA . VAL A 1 273 ? -2.232 4.606 -20.771 1.00 93.31 273 VAL A CA 1
ATOM 2260 C C . VAL A 1 273 ? -2.929 3.476 -21.510 1.00 93.31 273 VAL A C 1
ATOM 2262 O O . VAL A 1 273 ? -4.021 3.636 -22.060 1.00 93.31 273 VAL A O 1
ATOM 2265 N N . THR A 1 274 ? -2.325 2.293 -21.454 1.00 93.81 274 THR A N 1
ATOM 2266 C CA . THR A 1 274 ? -2.969 1.044 -21.859 1.00 93.81 274 THR A CA 1
ATOM 2267 C C . THR A 1 274 ? -3.829 0.547 -20.704 1.00 93.81 274 THR A C 1
ATOM 2269 O O . THR A 1 274 ? -3.387 -0.225 -19.854 1.00 93.81 274 THR A O 1
ATOM 2272 N N . TYR A 1 275 ? -5.077 1.009 -20.660 1.00 92.06 275 TYR A N 1
ATOM 2273 C CA . TYR A 1 275 ? -6.021 0.622 -19.616 1.00 92.06 275 TYR A CA 1
ATOM 2274 C C . TYR A 1 275 ? -6.493 -0.827 -19.799 1.00 92.06 275 TYR A C 1
ATOM 2276 O O . TYR A 1 275 ? -7.107 -1.158 -20.815 1.00 92.06 275 TYR A O 1
ATOM 2284 N N . ARG A 1 276 ? -6.243 -1.679 -18.800 1.00 93.81 276 ARG A N 1
ATOM 2285 C CA . ARG A 1 276 ? -6.621 -3.099 -18.809 1.00 93.81 276 ARG A CA 1
ATOM 2286 C C . ARG A 1 276 ? -7.572 -3.392 -17.645 1.00 93.81 276 ARG A C 1
ATOM 2288 O O . ARG A 1 276 ? -7.094 -3.537 -16.524 1.00 93.81 276 ARG A O 1
ATOM 2295 N N . PRO A 1 277 ? -8.895 -3.451 -17.864 1.00 92.75 277 PRO A N 1
ATOM 2296 C CA . PRO A 1 277 ? -9.828 -3.743 -16.781 1.00 92.75 277 PRO A CA 1
ATOM 2297 C C . PRO A 1 277 ? -9.603 -5.151 -16.222 1.00 92.75 277 PRO A C 1
ATOM 2299 O O . PRO A 1 277 ? -9.372 -6.089 -16.982 1.00 92.75 277 PRO A O 1
ATOM 2302 N N . GLY A 1 278 ? -9.671 -5.281 -14.897 1.00 92.44 278 GLY A N 1
ATOM 2303 C CA . GLY A 1 278 ? -9.525 -6.559 -14.189 1.00 92.44 278 GLY A CA 1
ATOM 2304 C C . GLY A 1 278 ? -8.101 -7.124 -14.177 1.00 92.44 278 GLY A C 1
ATOM 2305 O O . GLY A 1 278 ? -7.905 -8.295 -13.869 1.00 92.44 278 GLY A O 1
ATOM 2306 N N . PHE A 1 279 ? -7.101 -6.313 -14.534 1.00 93.75 279 PHE A N 1
ATOM 2307 C CA . PHE A 1 279 ? -5.691 -6.709 -14.486 1.00 93.75 279 PHE A CA 1
ATOM 2308 C C . PHE A 1 279 ? -5.118 -6.714 -13.059 1.00 93.75 279 PHE A C 1
ATOM 2310 O O . PHE A 1 279 ? -4.172 -7.448 -12.753 1.00 93.75 279 PHE A O 1
ATOM 2317 N N . GLY A 1 280 ? -5.700 -5.889 -12.190 1.00 94.31 280 GLY A N 1
ATOM 2318 C CA . GLY A 1 280 ? -5.346 -5.794 -10.786 1.00 94.31 280 GLY A CA 1
ATOM 2319 C C . GLY A 1 280 ? -5.871 -6.955 -9.950 1.00 94.31 280 GLY A C 1
ATOM 2320 O O . GLY A 1 280 ? -6.938 -7.500 -10.222 1.00 94.31 280 GLY A O 1
ATOM 2321 N N . GLU A 1 281 ? -5.148 -7.293 -8.886 1.00 95.50 281 GLU A N 1
ATOM 2322 C CA . GLU A 1 281 ? -5.542 -8.332 -7.932 1.00 95.50 281 GLU A CA 1
ATOM 2323 C C . GLU A 1 281 ? -5.556 -7.843 -6.475 1.00 95.50 281 GLU A C 1
ATOM 2325 O O . GLU A 1 281 ? -4.848 -6.904 -6.099 1.00 95.50 281 GLU A O 1
ATOM 2330 N N . GLU A 1 282 ? -6.360 -8.506 -5.632 1.00 96.62 282 GLU A N 1
ATOM 2331 C CA . GLU A 1 282 ? -6.349 -8.278 -4.183 1.00 96.62 282 GLU A CA 1
ATOM 2332 C C . GLU A 1 282 ? -5.055 -8.838 -3.583 1.00 96.62 282 GLU A C 1
ATOM 2334 O O . GLU A 1 282 ? -4.847 -10.054 -3.513 1.00 96.62 282 GLU A O 1
ATOM 2339 N N . ILE A 1 283 ? -4.205 -7.961 -3.058 1.00 95.00 283 ILE A N 1
ATOM 2340 C CA . ILE A 1 283 ? -2.991 -8.364 -2.356 1.00 95.00 283 ILE A CA 1
ATOM 2341 C C . ILE A 1 283 ? -3.352 -8.700 -0.912 1.00 95.00 283 ILE A C 1
ATOM 2343 O O . ILE A 1 283 ? -3.422 -7.839 -0.033 1.00 95.00 283 ILE A O 1
ATOM 2347 N N . ARG A 1 284 ? -3.537 -9.994 -0.644 1.00 93.44 284 ARG A N 1
ATOM 2348 C CA . ARG A 1 284 ? -3.751 -10.487 0.721 1.00 93.44 284 ARG A CA 1
ATOM 2349 C C . ARG A 1 284 ? -2.456 -10.468 1.526 1.00 93.44 284 ARG A C 1
ATOM 2351 O O . ARG A 1 284 ? -1.435 -11.041 1.123 1.00 93.44 284 ARG A O 1
ATOM 2358 N N . ILE A 1 285 ? -2.502 -9.821 2.687 1.00 92.69 285 ILE A N 1
ATOM 2359 C CA . ILE A 1 285 ? -1.363 -9.709 3.598 1.00 92.69 285 ILE A CA 1
ATOM 2360 C C . ILE A 1 285 ? -1.452 -10.809 4.645 1.00 92.69 285 ILE A C 1
ATOM 2362 O O . ILE A 1 285 ? -2.335 -10.799 5.499 1.00 92.69 285 ILE A O 1
ATOM 2366 N N . GLU A 1 286 ? -0.512 -11.752 4.597 1.00 86.81 286 GLU A N 1
ATOM 2367 C CA . GLU A 1 286 ? -0.491 -12.883 5.529 1.00 86.81 286 GLU A CA 1
ATOM 2368 C C . GLU A 1 286 ? 0.035 -12.507 6.912 1.00 86.81 286 GLU A C 1
ATOM 2370 O O . GLU A 1 286 ? -0.440 -13.037 7.920 1.00 86.81 286 GLU A O 1
ATOM 2375 N N . ARG A 1 287 ? 1.004 -11.587 6.951 1.00 81.25 287 ARG A N 1
ATOM 2376 C CA . ARG A 1 287 ? 1.627 -11.061 8.164 1.00 81.25 287 ARG A CA 1
ATOM 2377 C C . ARG A 1 287 ? 1.903 -9.574 7.984 1.00 81.25 287 ARG A C 1
ATOM 2379 O O . ARG A 1 287 ? 2.490 -9.173 6.984 1.00 81.25 287 ARG A O 1
ATOM 2386 N N . THR A 1 288 ? 1.475 -8.783 8.954 1.00 77.06 288 THR A N 1
ATOM 2387 C CA . THR A 1 288 ? 1.817 -7.367 9.088 1.00 77.06 288 THR A CA 1
ATOM 2388 C C . THR A 1 288 ? 3.102 -7.224 9.907 1.00 77.06 288 THR A C 1
ATOM 2390 O O . THR A 1 288 ? 3.454 -8.129 10.663 1.00 77.06 288 THR A O 1
ATOM 2393 N N . SER A 1 289 ? 3.792 -6.085 9.780 1.00 62.19 289 SER A N 1
ATOM 2394 C CA . SER A 1 289 ? 4.953 -5.732 10.619 1.00 62.19 289 SER A CA 1
ATOM 2395 C C . SER A 1 289 ? 6.087 -6.772 10.574 1.00 62.19 289 SER A C 1
ATOM 2397 O O . SER A 1 289 ? 6.527 -7.282 11.600 1.00 62.19 289 SER A O 1
ATOM 2399 N N . LEU A 1 290 ? 6.563 -7.091 9.364 1.00 53.34 290 LEU A N 1
ATOM 2400 C CA . LEU A 1 290 ? 7.706 -7.999 9.157 1.00 53.34 290 LEU A CA 1
ATOM 2401 C C . LEU A 1 290 ? 9.037 -7.422 9.669 1.00 53.34 290 LEU A C 1
ATOM 2403 O O . LEU A 1 290 ? 9.969 -8.178 9.923 1.00 53.34 290 LEU A O 1
ATOM 2407 N N . PHE A 1 291 ? 9.113 -6.099 9.818 1.00 47.25 291 PHE A N 1
ATOM 2408 C CA . PHE A 1 291 ? 10.303 -5.369 10.234 1.00 47.25 291 PHE A CA 1
ATOM 2409 C C . PHE A 1 291 ? 9.880 -4.380 11.327 1.00 47.25 291 PHE A C 1
ATOM 2411 O O . PHE A 1 291 ? 9.129 -3.444 11.042 1.00 47.25 291 PHE A O 1
ATOM 2418 N N . VAL A 1 292 ? 10.281 -4.661 12.569 1.00 36.62 292 VAL A N 1
ATOM 2419 C CA . VAL A 1 292 ? 10.160 -3.772 13.739 1.00 36.62 292 VAL A CA 1
ATOM 2420 C C . VAL A 1 292 ? 11.518 -3.141 13.982 1.00 36.62 292 VAL A C 1
ATOM 2422 O O . VAL A 1 292 ? 12.508 -3.903 13.920 1.00 36.62 292 VAL A O 1
#

Secondary structure (DSSP, 8-state):
-EEEEEEEEEETTEEEEEEEEEETTEEEEEES---S--SEEEE-TTEEEEEPEEEEE-SPPPSSHHHHHHHHHHHTGGGTEEEEEEEEE-SSGGGHHHHHHHHHHHTTT-SSEEEEEEEEEGGG--HHHHHHHHHTT--EEEEEE--SHHHHHS-HHHHHHHHTTS-PEEEEEE-S-HHHHHHHHHHHHHHHHHHT--B-SSPPPTTSBPPHHHHHHHT-TTTSS---TTSB--EEEEEPP--SSTTPPP-TTTSPEEEEEETTEEEEETTEE---TT---B---S-S-S--

Sequence (292 aa):
MYIIEKANIEMENMEKTTSILIKDNKIYSIKDSFMRNNYVRMNLSEYIMTPTHVMLDLTSLPSEFQEMKKYYTENFLLKGTGTIINAFTIQYESQFEDELRKKRTSFLNSPIDYVIAVKLPLEKLSTNIIRKCKRNKIPIIFVELKNIEDLYEKPWGWIKEAMFPYNPVLVPVFSGEQKAKKNLLKNWDEILSKEKISHLFDEIPEKTPIAVKYLKKFGVYPKRGDLSIGSEINYNLYFKADKVDEHVPFHYDKDRLAIMVHKGLITTTCNEVTYRPGFGEEIRIERTSLFV

Radius of gyration: 20.56 Å; Cα contacts (8 Å, |Δi|>4): 600; chains: 1; bounding box: 53×38×53 Å